Protein AF-A0A930HSZ5-F1 (afdb_monomer_lite)

Secondary structure (DSSP, 8-state):
-PPP--S------TT-EEEEEEEEEESSSTTPPPEEEEEEEEEEEEETTEEEEEE-----TT--TTTS-EEEEEEESSSEE-TTSEEEE--S--GGGT-PPPPPPEEEEEEEEEEEE-TTT-PEEEEES--PPEE-SEEEEEEEE-SS-SS-B---EEEEEESSEESSEEEEEEEEEE-TT--EEEEEE----TTSPEEEE--S--B-TT-EEEEEEEEEEPP-SSEEEEEEEEESSPPBTTTBPPPPSEEEEEEEEPPPTTSEEEEEEEEEPPPP--EEEEEEEESSTT--EEEEEEE--SSS---GGG----------

pLDDT: mean 83.7, std 12.64, range [28.42, 97.56]

Foldseek 3Di:
DPDQDAQADPDDDQFDKFWKKKWKDFPPDPPDWIDIDIWIWGFHDDDPPDTDIDTDDDPPPPDDLVPTFIKMKMKTLAPYADRQRWGWNAFADQCVPPSDHRYAIWMDATWTWDWDQDPVPRDIDIDTDDRDIDGWFEKEKAKADQQPAFFKAAWFKKKKQAQQWARTFTFR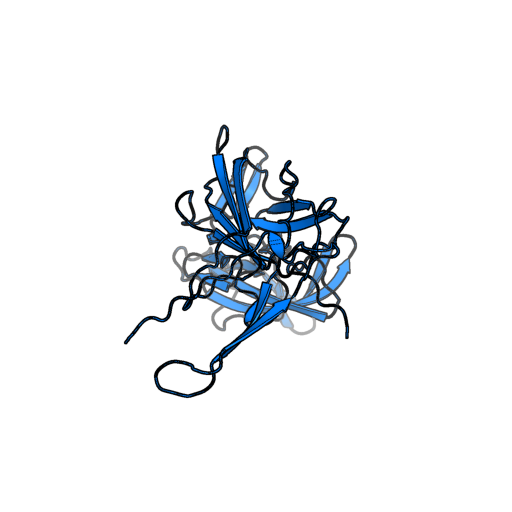RHAWDADPVRDIGTDTGDPGHNPDIRMHTIPRDIAGHSGMDITMDGIHGDDDPDWMKMKMFTDNDDADPVVGDDDGLDIDMDIHGGDDTPYYHYDPDHGYGHHDDKDWPDWDQDDDPFRPDIDTDIDRNGPDDDDCVVDDDDDDDDDD

Sequence (320 aa):
MNGKHAGLKLVWNPGDKETLYLAFKRADAPGSALTVLKSSLTIIKKEGKRYKASVDVNAPVWLNPAKEKVIIAGAIGVSGIDASGGALVPGPRSFYDSGDPYTPPMYFAPTQLRVRTNPGTREREYYADDLTFHFFGSMIGATIDNMQGNMTYSPHEVTIKTDAFSTEGAIQLFDYETDSNNNSAPKWKTTQNAGTTQRVYFEQGDVERGKKRTYYFWAVPAQFSGRREMLMEFRTDAYDPTLGATADEITTKWNVKQLAAGKVHRLPIEIPAPMGDLIITEVFIGGGTYGAATAWEFYNPTDFPINLKDYYIQRFDYHG

Structure (mmCIF, N/CA/C/O backbone):
data_AF-A0A930HSZ5-F1
#
_entry.id   AF-A0A930HSZ5-F1
#
loop_
_atom_site.group_PDB
_atom_site.id
_atom_site.type_symbol
_atom_site.label_atom_id
_atom_site.label_alt_id
_atom_site.label_comp_id
_atom_site.label_asym_id
_atom_site.label_entity_id
_atom_site.label_seq_id
_atom_site.pdbx_PDB_ins_code
_atom_site.Cartn_x
_atom_site.Cartn_y
_atom_site.Cartn_z
_atom_site.occupancy
_atom_site.B_iso_or_equiv
_atom_site.auth_seq_id
_atom_site.auth_comp_id
_atom_site.auth_asym_id
_atom_site.auth_atom_id
_atom_site.pdbx_PDB_model_num
ATOM 1 N N . MET A 1 1 ? 17.395 -21.363 0.973 1.00 28.67 1 MET A N 1
ATOM 2 C CA . MET A 1 1 ? 16.905 -20.106 1.576 1.00 28.67 1 MET A CA 1
ATOM 3 C C . MET A 1 1 ? 15.502 -19.866 1.051 1.00 28.67 1 MET A C 1
ATOM 5 O O . MET A 1 1 ? 15.309 -19.906 -0.156 1.00 28.67 1 MET A O 1
ATOM 9 N N . ASN A 1 2 ? 14.535 -19.756 1.960 1.00 28.42 2 ASN A N 1
ATOM 10 C CA . ASN A 1 2 ? 13.103 -19.682 1.669 1.00 28.42 2 ASN A CA 1
ATOM 11 C C . ASN A 1 2 ? 12.783 -18.380 0.922 1.00 28.42 2 ASN A C 1
ATOM 13 O O . ASN A 1 2 ? 13.053 -17.300 1.441 1.00 28.42 2 ASN A O 1
ATOM 17 N N . GLY A 1 3 ? 12.278 -18.513 -0.309 1.00 32.97 3 GLY A N 1
ATOM 18 C CA . GLY A 1 3 ? 12.065 -17.429 -1.267 1.00 32.97 3 GLY A CA 1
ATOM 19 C C . GLY A 1 3 ? 11.250 -16.274 -0.690 1.00 32.97 3 GLY A C 1
ATOM 20 O O . GLY A 1 3 ? 10.108 -16.450 -0.272 1.00 32.97 3 GLY A O 1
ATOM 21 N N . LYS A 1 4 ? 11.879 -15.097 -0.667 1.00 38.84 4 LYS A N 1
ATOM 22 C CA . LYS A 1 4 ? 11.309 -13.810 -0.268 1.00 38.84 4 LYS A CA 1
ATOM 23 C C . LYS A 1 4 ? 10.059 -13.517 -1.115 1.00 38.84 4 LYS A C 1
ATOM 25 O O . LYS A 1 4 ? 10.151 -13.497 -2.338 1.00 38.84 4 LYS A O 1
ATOM 30 N N . HIS A 1 5 ? 8.905 -13.282 -0.490 1.00 46.53 5 HIS A N 1
ATOM 31 C CA . HIS A 1 5 ? 7.755 -12.693 -1.184 1.00 46.53 5 HIS A CA 1
ATOM 32 C C . HIS A 1 5 ? 7.886 -11.164 -1.086 1.00 46.53 5 HIS A C 1
ATOM 34 O O . HIS A 1 5 ? 7.794 -10.611 0.002 1.00 46.53 5 HIS A O 1
ATOM 40 N N . ALA A 1 6 ? 8.304 -10.500 -2.167 1.00 50.31 6 ALA A N 1
ATOM 41 C CA . ALA A 1 6 ? 7.482 -10.109 -3.322 1.00 50.31 6 ALA A CA 1
ATOM 42 C C . ALA A 1 6 ? 6.629 -8.833 -3.094 1.00 50.31 6 ALA A C 1
ATOM 44 O O . ALA A 1 6 ? 5.550 -8.707 -3.668 1.00 50.31 6 ALA A O 1
ATOM 45 N N . GLY A 1 7 ? 7.075 -7.901 -2.242 1.00 58.28 7 GLY A N 1
ATOM 46 C CA . GLY A 1 7 ? 6.603 -6.507 -2.189 1.00 58.28 7 GLY A CA 1
ATOM 47 C C . GLY A 1 7 ? 5.198 -6.241 -1.624 1.00 58.28 7 GLY A C 1
ATOM 48 O O . GLY A 1 7 ? 4.924 -5.111 -1.244 1.00 58.28 7 GLY A O 1
ATOM 49 N N . LEU A 1 8 ? 4.313 -7.237 -1.507 1.00 69.81 8 LEU A N 1
ATOM 50 C CA . LEU A 1 8 ? 2.977 -7.100 -0.908 1.00 69.81 8 LEU A CA 1
ATOM 51 C C . LEU A 1 8 ? 2.601 -8.335 -0.084 1.00 69.81 8 LEU A C 1
ATOM 53 O O . LEU A 1 8 ? 2.626 -9.464 -0.581 1.00 69.81 8 LEU A O 1
ATOM 57 N N . LYS A 1 9 ? 2.158 -8.120 1.155 1.00 72.50 9 LYS A N 1
ATOM 58 C CA . LYS A 1 9 ? 1.639 -9.174 2.028 1.00 72.50 9 LYS A CA 1
ATOM 59 C C . LYS A 1 9 ? 0.124 -9.296 1.879 1.00 72.50 9 LYS A C 1
ATOM 61 O O . LYS A 1 9 ? -0.636 -8.495 2.413 1.00 72.50 9 LYS A O 1
ATOM 66 N N . LEU A 1 10 ? -0.318 -10.323 1.154 1.00 71.50 10 LEU A N 1
ATOM 67 C CA . LEU A 1 10 ? -1.745 -10.670 1.008 1.00 71.50 10 LEU A CA 1
ATOM 68 C C . LEU A 1 10 ? -2.124 -11.981 1.712 1.00 71.50 10 LEU A C 1
ATOM 70 O O . LEU A 1 10 ? -3.298 -12.346 1.772 1.00 71.50 10 LEU A O 1
ATOM 74 N N . VAL A 1 11 ? -1.128 -12.709 2.215 1.00 82.44 11 VAL A N 1
ATOM 75 C CA . VAL A 1 11 ? -1.296 -13.988 2.901 1.00 82.44 11 VAL A CA 1
ATOM 76 C C . VAL A 1 11 ? -0.563 -13.911 4.227 1.00 82.44 11 VAL A C 1
ATOM 78 O O . VAL A 1 11 ? 0.606 -13.538 4.275 1.00 82.44 11 VAL A O 1
ATOM 81 N N . TRP A 1 12 ? -1.263 -14.301 5.286 1.00 86.81 12 TRP A N 1
ATOM 82 C CA . TRP A 1 12 ? -0.688 -14.493 6.608 1.00 86.81 12 TRP A CA 1
ATOM 83 C C . TRP A 1 12 ? -0.595 -15.972 6.954 1.00 86.81 12 TRP A C 1
ATOM 85 O O . TRP A 1 12 ? -1.496 -16.753 6.622 1.00 86.81 12 TRP A O 1
ATOM 95 N N . ASN A 1 13 ? 0.456 -16.332 7.678 1.00 89.50 13 ASN A N 1
ATOM 96 C CA . ASN A 1 13 ? 0.592 -17.623 8.336 1.00 89.50 13 ASN A CA 1
ATOM 97 C C . ASN A 1 13 ? 0.225 -17.512 9.826 1.00 89.50 13 ASN A C 1
ATOM 99 O O . ASN A 1 13 ? 0.367 -16.442 10.421 1.00 89.50 13 ASN A O 1
ATOM 103 N N . PRO A 1 14 ? -0.253 -18.597 10.463 1.00 92.06 14 PRO A N 1
ATOM 104 C CA . PRO A 1 14 ? -0.346 -18.664 11.919 1.00 92.06 14 PRO A CA 1
ATOM 105 C C . PRO A 1 14 ? 0.977 -18.266 12.587 1.00 92.06 14 PRO A C 1
ATOM 107 O O . PRO A 1 14 ? 2.034 -18.768 12.214 1.00 92.06 14 PRO A O 1
ATOM 110 N N . GLY A 1 15 ? 0.911 -17.379 13.576 1.00 90.88 15 GLY A N 1
ATOM 111 C CA . GLY A 1 15 ? 2.063 -16.805 14.269 1.00 90.88 15 GLY A CA 1
ATOM 112 C C . GLY A 1 15 ? 2.586 -15.501 13.663 1.00 90.88 15 GLY A C 1
ATOM 113 O O . GLY A 1 15 ? 3.314 -14.787 14.356 1.00 90.88 15 GLY A O 1
ATOM 114 N N . ASP A 1 16 ? 2.191 -15.147 12.434 1.00 90.50 16 ASP A N 1
ATOM 115 C CA . ASP A 1 16 ? 2.543 -13.855 11.843 1.00 90.50 16 ASP A CA 1
ATOM 116 C C . ASP A 1 16 ? 2.037 -12.710 12.720 1.00 90.50 16 ASP A C 1
ATOM 118 O O . ASP A 1 16 ? 0.945 -12.776 13.293 1.00 90.50 16 ASP A O 1
ATOM 122 N N . LYS A 1 17 ? 2.821 -11.634 12.783 1.00 90.81 17 LYS A N 1
ATOM 123 C CA . LYS A 1 17 ? 2.488 -10.439 13.553 1.00 90.81 17 LYS A CA 1
ATOM 124 C C . LYS A 1 17 ? 2.360 -9.223 12.654 1.00 90.81 17 LYS A C 1
ATOM 126 O O . LYS A 1 17 ? 3.152 -9.049 11.735 1.00 90.81 17 LYS A O 1
ATOM 131 N N . GLU A 1 18 ? 1.403 -8.366 12.978 1.00 90.75 18 GLU A N 1
ATOM 132 C CA . GLU A 1 18 ? 1.234 -7.042 12.386 1.00 90.75 18 GLU A CA 1
ATOM 133 C C . GLU A 1 18 ? 1.316 -5.973 13.475 1.00 90.75 18 GLU A C 1
ATOM 135 O O . GLU A 1 18 ? 0.890 -6.186 14.616 1.00 90.75 18 GLU A O 1
ATOM 140 N N . THR A 1 19 ? 1.859 -4.805 13.129 1.00 92.38 19 THR A N 1
ATOM 141 C CA . THR A 1 19 ? 1.777 -3.636 14.011 1.00 92.38 19 THR A CA 1
ATOM 142 C C . THR A 1 19 ? 0.355 -3.093 13.971 1.00 92.38 19 THR A C 1
ATOM 144 O O . THR A 1 19 ? -0.144 -2.733 12.906 1.00 92.38 19 THR A O 1
ATOM 147 N N . LEU A 1 20 ? -0.274 -3.008 15.140 1.00 94.44 20 LEU A N 1
ATOM 148 C CA . LEU A 1 20 ? -1.624 -2.495 15.318 1.00 94.44 20 LEU A CA 1
ATOM 149 C C . LEU A 1 20 ? -1.583 -1.145 16.028 1.00 94.44 20 LEU A C 1
ATOM 151 O O . LEU A 1 20 ? -0.996 -1.023 17.102 1.00 94.44 20 LEU A O 1
ATOM 155 N N . TYR A 1 21 ? -2.271 -0.156 15.470 1.00 95.50 21 TYR A N 1
ATOM 156 C CA . TYR A 1 21 ? -2.570 1.093 16.159 1.00 95.50 21 TYR A CA 1
ATOM 157 C C . TYR A 1 21 ? -4.041 1.125 16.561 1.00 95.50 21 TYR A C 1
ATOM 159 O O . TYR A 1 21 ? -4.923 0.860 15.746 1.00 95.50 21 TYR A O 1
ATOM 167 N N . LEU A 1 22 ? -4.297 1.453 17.824 1.00 94.56 22 LEU A N 1
ATOM 168 C CA . LEU A 1 22 ? -5.627 1.584 18.409 1.00 94.56 22 LEU A CA 1
ATOM 169 C C . LEU A 1 22 ? -5.849 3.015 18.863 1.00 94.56 22 LEU A C 1
ATOM 171 O O . LEU A 1 22 ? -4.973 3.612 19.481 1.00 94.56 22 LEU A O 1
ATOM 175 N N . ALA A 1 23 ? -7.038 3.534 18.603 1.00 94.25 23 ALA A N 1
ATOM 176 C CA . ALA A 1 23 ? -7.468 4.854 19.012 1.00 94.25 23 ALA A CA 1
ATOM 177 C C . ALA A 1 23 ? -8.705 4.749 19.905 1.00 94.25 23 ALA A C 1
ATOM 179 O O . ALA A 1 23 ? -9.692 4.109 19.545 1.00 94.25 23 ALA A O 1
ATOM 180 N N . PHE A 1 24 ? -8.647 5.407 21.059 1.00 91.88 24 PHE A N 1
ATOM 181 C CA . PHE A 1 24 ? -9.689 5.434 22.077 1.00 91.88 24 PHE A CA 1
ATOM 182 C C . PHE A 1 24 ? -10.251 6.850 22.171 1.00 91.88 24 PHE A C 1
ATOM 184 O O . PHE A 1 24 ? -9.508 7.805 22.423 1.00 91.88 24 PHE A O 1
ATOM 191 N N . LYS A 1 25 ? -11.565 6.977 21.986 1.00 90.50 25 LYS A N 1
ATOM 192 C CA . LYS A 1 25 ? -12.301 8.244 22.034 1.00 90.50 25 LYS A CA 1
ATOM 193 C C . LYS A 1 25 ? -13.455 8.141 23.022 1.00 90.50 25 LYS A C 1
ATOM 195 O O . LYS A 1 25 ? -14.205 7.167 22.998 1.00 90.50 25 LYS A O 1
ATOM 200 N N . ARG A 1 26 ? -13.650 9.161 23.857 1.00 88.75 26 ARG A N 1
ATOM 201 C CA . ARG A 1 26 ? -14.830 9.248 24.721 1.00 88.75 26 ARG A CA 1
ATOM 202 C C . ARG A 1 26 ? -16.008 9.839 23.952 1.00 88.75 26 ARG A C 1
ATOM 204 O O . ARG A 1 26 ? -15.945 10.965 23.469 1.00 88.75 26 ARG A O 1
ATOM 211 N N . ALA A 1 27 ? -17.087 9.073 23.829 1.00 86.69 27 ALA A N 1
ATOM 212 C CA . ALA A 1 27 ? -18.337 9.531 23.224 1.00 86.69 27 ALA A CA 1
ATOM 213 C C . ALA A 1 27 ? -19.215 10.317 24.209 1.00 86.69 27 ALA A C 1
ATOM 215 O O . ALA A 1 27 ? -20.056 11.104 23.790 1.00 86.69 27 ALA A O 1
ATOM 216 N N . ASP A 1 28 ? -19.022 10.114 25.511 1.00 85.56 28 ASP A N 1
ATOM 217 C CA . ASP A 1 28 ? -19.706 10.835 26.588 1.00 85.56 28 ASP A CA 1
ATOM 218 C C . ASP A 1 28 ? -19.071 12.195 26.922 1.00 85.56 28 ASP A C 1
ATOM 220 O O . ASP A 1 28 ? -19.683 12.989 27.630 1.00 85.56 28 ASP A O 1
ATOM 224 N N . ALA A 1 29 ? -17.874 12.477 26.401 1.00 85.19 29 ALA A N 1
ATOM 225 C CA . ALA A 1 29 ? -17.158 13.736 26.591 1.00 85.19 29 ALA A CA 1
ATOM 226 C C . ALA A 1 29 ? -16.651 14.287 25.242 1.00 85.19 29 ALA A C 1
ATOM 228 O O . ALA A 1 29 ? -15.469 14.142 24.916 1.00 85.19 29 ALA A O 1
ATOM 229 N N . PRO A 1 30 ? -17.529 14.910 24.429 1.00 78.25 30 PRO A N 1
ATOM 230 C CA . PRO A 1 30 ? -17.133 15.526 23.166 1.00 78.25 30 PRO A CA 1
ATOM 231 C C . PRO A 1 30 ? -15.985 16.524 23.372 1.00 78.25 30 PRO A C 1
ATOM 233 O O . PRO A 1 30 ? -16.043 17.369 24.260 1.00 78.25 30 PRO A O 1
ATOM 236 N N . GLY A 1 31 ? -14.931 16.416 22.561 1.00 78.38 31 GLY A N 1
ATOM 237 C CA . GLY A 1 31 ? -13.715 17.228 22.700 1.00 78.38 31 GLY A CA 1
ATOM 238 C C . GLY A 1 31 ? -12.623 16.611 23.583 1.00 78.38 31 GLY A C 1
ATOM 239 O O . GLY A 1 31 ? -11.533 17.172 23.659 1.00 78.38 31 GLY A O 1
ATOM 240 N N . SER A 1 32 ? -12.860 15.447 24.205 1.00 83.31 32 SER A N 1
ATOM 241 C CA . SER A 1 32 ? -11.799 14.698 24.888 1.00 83.31 32 SER A CA 1
ATOM 242 C C . SER A 1 32 ? -10.647 14.377 23.934 1.00 83.31 32 SER A C 1
ATOM 244 O O . SER A 1 32 ? -10.894 13.959 22.797 1.00 83.31 32 SER A O 1
ATOM 246 N N . ALA A 1 33 ? -9.412 14.476 24.423 1.00 86.69 33 ALA A N 1
ATOM 247 C CA . ALA A 1 33 ? -8.237 14.073 23.663 1.00 86.69 33 ALA A CA 1
ATOM 248 C C . ALA A 1 33 ? -8.314 12.593 23.253 1.00 86.69 33 ALA A C 1
ATOM 250 O O . ALA A 1 33 ? -8.684 11.726 24.050 1.00 86.69 33 ALA A O 1
ATOM 251 N N . LEU A 1 34 ? -7.942 12.312 22.004 1.00 90.81 34 LEU A N 1
ATOM 252 C CA . LEU A 1 34 ? -7.797 10.949 21.517 1.00 90.81 34 LEU A CA 1
ATOM 253 C C . LEU A 1 34 ? -6.588 10.300 22.190 1.00 90.81 34 LEU A C 1
ATOM 255 O O . LEU A 1 34 ? -5.509 10.888 22.236 1.00 90.81 34 LEU A O 1
ATOM 259 N N . THR A 1 35 ? -6.751 9.078 22.683 1.00 91.50 35 THR A N 1
ATOM 260 C CA . THR A 1 35 ? -5.615 8.282 23.160 1.00 91.50 35 THR A CA 1
ATOM 261 C C . THR A 1 35 ? -5.272 7.226 22.133 1.00 91.50 35 THR A C 1
ATOM 263 O O . THR A 1 35 ? -6.140 6.457 21.729 1.00 91.50 35 THR A O 1
ATOM 266 N N . VAL A 1 36 ? -4.007 7.182 21.727 1.00 93.31 36 VAL A N 1
ATOM 267 C CA . VAL A 1 36 ? -3.504 6.233 20.734 1.00 93.31 36 VAL A CA 1
ATOM 268 C C . VAL A 1 36 ? -2.541 5.263 21.405 1.00 93.31 36 VAL A C 1
ATOM 270 O O . VAL A 1 36 ? -1.653 5.678 22.147 1.00 93.31 36 VAL A O 1
ATOM 273 N N . LEU A 1 37 ? -2.710 3.970 21.138 1.00 92.38 37 LEU A N 1
ATOM 274 C CA . LEU A 1 37 ? -1.822 2.910 21.599 1.00 92.38 37 LEU A CA 1
ATOM 275 C C . LEU A 1 37 ? -1.277 2.120 20.414 1.00 92.38 37 LEU A C 1
ATOM 277 O O . LEU A 1 37 ? -2.010 1.780 19.487 1.00 92.38 37 LEU A O 1
ATOM 281 N N . LYS A 1 38 ? 0.011 1.787 20.484 1.00 93.44 38 LYS A N 1
ATOM 282 C CA . LYS A 1 38 ? 0.661 0.830 19.588 1.00 93.44 38 LYS A CA 1
ATOM 283 C C . LYS A 1 38 ? 0.672 -0.542 20.259 1.00 93.44 38 LYS A C 1
ATOM 285 O O . LYS A 1 38 ? 1.077 -0.662 21.412 1.00 93.44 38 LYS A O 1
ATOM 290 N N . SER A 1 39 ? 0.240 -1.565 19.539 1.00 91.50 39 SER A N 1
ATOM 291 C CA . SER A 1 39 ? 0.222 -2.964 19.967 1.00 91.50 39 SER A CA 1
ATOM 292 C C . SER A 1 39 ? 0.620 -3.877 18.795 1.00 91.50 39 SER A C 1
ATOM 294 O O . SER A 1 39 ? 1.041 -3.409 17.732 1.00 91.50 39 SER A O 1
ATOM 296 N N . SER A 1 40 ? 0.532 -5.188 18.995 1.00 91.44 40 SER A N 1
ATOM 297 C CA . SER A 1 40 ? 0.756 -6.211 17.986 1.00 91.44 40 SER A CA 1
ATOM 298 C C . SER A 1 40 ? -0.485 -7.086 17.840 1.00 91.44 40 SER A C 1
ATOM 300 O O . SER A 1 40 ? -1.061 -7.555 18.822 1.00 91.44 40 SER A O 1
ATOM 302 N N . LEU A 1 41 ? -0.878 -7.311 16.592 1.00 92.38 41 LEU A N 1
ATOM 303 C CA . LEU A 1 41 ? -1.895 -8.276 16.206 1.00 92.38 41 LEU A CA 1
ATOM 304 C C . LEU A 1 41 ? -1.191 -9.567 15.790 1.00 92.38 41 LEU A C 1
ATOM 306 O O . LEU A 1 41 ? -0.331 -9.530 14.917 1.00 92.38 41 LEU A O 1
ATOM 310 N N . THR A 1 42 ? -1.543 -10.694 16.406 1.00 94.56 42 THR A N 1
ATOM 311 C CA . THR A 1 42 ? -0.967 -12.010 16.089 1.00 94.56 42 THR A CA 1
ATOM 312 C C . THR A 1 42 ? -1.997 -12.874 15.379 1.00 94.56 42 THR A C 1
ATOM 314 O O . THR A 1 42 ? -3.101 -13.088 15.878 1.00 94.56 42 THR A O 1
ATOM 317 N N . ILE A 1 43 ? -1.645 -13.400 14.213 1.00 93.75 43 ILE A N 1
ATOM 318 C CA . ILE A 1 43 ? -2.508 -14.276 13.424 1.00 93.75 43 ILE A CA 1
ATOM 319 C C . ILE A 1 43 ? -2.558 -15.650 14.091 1.00 93.75 43 ILE A C 1
ATOM 321 O O . ILE A 1 43 ? -1.536 -16.295 14.290 1.00 93.75 43 ILE A O 1
ATOM 325 N N . ILE A 1 44 ? -3.754 -16.129 14.424 1.00 95.12 44 ILE A N 1
ATOM 326 C CA . ILE A 1 44 ? -3.950 -17.428 15.082 1.00 95.12 44 ILE A CA 1
ATOM 327 C C . ILE A 1 44 ? -4.141 -18.519 14.033 1.00 95.12 44 ILE A C 1
ATOM 329 O O . ILE A 1 44 ? -3.517 -19.573 14.099 1.00 95.12 44 ILE A O 1
ATOM 333 N N . LYS A 1 45 ? -5.052 -18.291 13.080 1.00 94.25 45 LYS A N 1
ATOM 334 C CA . LYS A 1 45 ? -5.377 -19.243 12.008 1.00 94.25 45 LYS A CA 1
ATOM 335 C C . LYS A 1 45 ? -6.196 -18.595 10.898 1.00 94.25 45 LYS A C 1
ATOM 337 O O . LYS A 1 45 ? -6.807 -17.544 11.087 1.00 94.25 45 LYS A O 1
ATOM 342 N N . LYS A 1 46 ? -6.268 -19.274 9.754 1.00 92.75 46 LYS A N 1
ATOM 343 C CA . LYS A 1 46 ? -7.201 -18.961 8.667 1.00 92.75 46 LYS A CA 1
ATOM 344 C C . LYS A 1 46 ? -8.528 -19.698 8.882 1.00 92.75 46 LYS A C 1
ATOM 346 O O . LYS A 1 46 ? -8.534 -20.903 9.111 1.00 92.75 46 LYS A O 1
ATOM 351 N N . GLU A 1 47 ? -9.644 -18.986 8.784 1.00 90.88 47 GLU A N 1
ATOM 352 C CA . GLU A 1 47 ? -11.010 -19.518 8.844 1.00 90.88 47 GLU A CA 1
ATOM 353 C C . GLU A 1 47 ? -11.747 -19.143 7.549 1.00 90.88 47 GLU A C 1
ATOM 355 O O . GLU A 1 47 ? -12.235 -18.025 7.364 1.00 90.88 47 GLU A O 1
ATOM 360 N N . GLY A 1 48 ? -11.780 -20.081 6.597 1.00 89.19 48 GLY A N 1
ATOM 361 C CA . GLY A 1 48 ? -12.338 -19.844 5.265 1.00 89.19 48 GLY A CA 1
ATOM 362 C C . GLY A 1 48 ? -11.606 -18.718 4.526 1.00 89.19 48 GLY A C 1
ATOM 363 O O . GLY A 1 48 ? -10.431 -18.847 4.180 1.00 89.19 48 GLY A O 1
ATOM 364 N N . LYS A 1 49 ? -12.315 -17.610 4.272 1.00 86.12 49 LYS A N 1
ATOM 365 C CA . LYS A 1 49 ? -11.783 -16.407 3.601 1.00 86.12 49 LYS A CA 1
ATOM 366 C C . LYS A 1 49 ? -11.255 -15.341 4.571 1.00 86.12 49 LYS A C 1
ATOM 368 O O . LYS A 1 49 ? -10.861 -14.273 4.117 1.00 86.12 49 LYS A O 1
ATOM 373 N N . ARG A 1 50 ? -11.282 -15.592 5.883 1.00 87.75 50 ARG A N 1
ATOM 374 C CA . ARG A 1 50 ? -10.864 -14.638 6.920 1.00 87.75 50 ARG A CA 1
ATOM 375 C C . ARG A 1 50 ? -9.688 -15.185 7.718 1.00 87.75 50 ARG A C 1
ATOM 377 O O . ARG A 1 50 ? -9.472 -16.394 7.777 1.00 87.75 50 ARG A O 1
ATOM 384 N N . TYR A 1 51 ? -8.949 -14.284 8.350 1.00 89.50 51 TYR A N 1
ATOM 385 C CA . TYR A 1 51 ? -7.934 -14.621 9.338 1.00 89.50 51 TYR A CA 1
ATOM 386 C C . TYR A 1 51 ? -8.470 -14.284 10.723 1.00 89.50 51 TYR A C 1
ATOM 388 O O . TYR A 1 51 ? -9.030 -13.210 10.931 1.00 89.50 51 TYR A O 1
ATOM 396 N N . LYS A 1 52 ? -8.312 -15.215 11.660 1.00 92.50 52 LYS A N 1
ATOM 397 C CA . LYS A 1 52 ? -8.572 -14.979 13.075 1.00 92.50 52 LYS A CA 1
ATOM 398 C C . LYS A 1 52 ? -7.270 -14.549 13.730 1.00 92.50 52 LYS A C 1
ATOM 400 O O . LYS A 1 52 ? -6.252 -15.217 13.549 1.00 92.50 52 LYS A O 1
ATOM 405 N N . ALA A 1 53 ? -7.320 -13.476 14.506 1.00 91.31 53 ALA A N 1
ATOM 406 C CA . ALA A 1 53 ? -6.164 -12.911 15.182 1.00 91.31 53 ALA A CA 1
ATOM 407 C C . ALA A 1 53 ? -6.450 -12.654 16.667 1.00 91.31 53 ALA A C 1
ATOM 409 O O . ALA A 1 53 ? -7.611 -12.518 17.059 1.00 91.31 53 ALA A O 1
ATOM 410 N N . SER A 1 54 ? -5.395 -12.599 17.477 1.00 89.81 54 SER A N 1
ATOM 411 C CA . SER A 1 54 ? -5.420 -12.094 18.849 1.00 89.81 54 SER A CA 1
ATOM 412 C C . SER A 1 54 ? -4.705 -10.754 18.926 1.00 89.81 54 SER A C 1
ATOM 414 O O . SER A 1 54 ? -3.792 -10.462 18.150 1.00 89.81 54 SER A O 1
ATOM 416 N N . VAL A 1 55 ? -5.133 -9.942 19.882 1.00 85.31 55 VAL A N 1
ATOM 417 C CA . VAL A 1 55 ? -4.5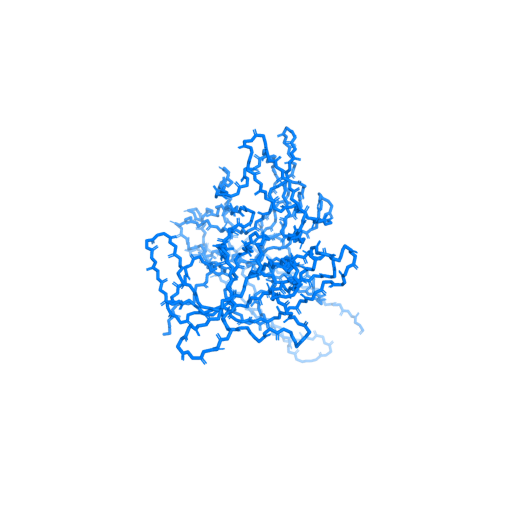55 -8.640 20.182 1.00 85.31 55 VAL A CA 1
ATOM 418 C C . VAL A 1 55 ? -4.431 -8.554 21.694 1.00 85.31 55 VAL A C 1
ATOM 420 O O . VAL A 1 55 ? -5.442 -8.624 22.389 1.00 85.31 55 VAL A O 1
ATOM 423 N N . ASP A 1 56 ? -3.208 -8.374 22.181 1.00 79.50 56 ASP A N 1
ATOM 424 C CA . ASP A 1 56 ? -2.940 -8.150 23.599 1.00 79.50 56 ASP A CA 1
ATOM 425 C C . ASP A 1 56 ? -2.626 -6.669 23.810 1.00 79.50 56 ASP A C 1
ATOM 427 O O . ASP A 1 56 ? -1.631 -6.133 23.312 1.00 79.50 56 ASP A O 1
ATOM 431 N N . VAL A 1 57 ? -3.517 -5.965 24.506 1.00 77.75 57 VAL A N 1
ATOM 432 C CA . VAL A 1 57 ? -3.402 -4.520 24.730 1.00 77.75 57 VAL A CA 1
ATOM 433 C C . VAL A 1 57 ? -3.555 -4.230 26.204 1.00 77.75 57 VAL A C 1
ATOM 435 O O . VAL A 1 57 ? -4.589 -4.506 26.809 1.00 77.75 57 VAL A O 1
ATOM 438 N N . ASN A 1 58 ? -2.538 -3.580 26.758 1.00 74.00 58 ASN A N 1
ATOM 439 C CA . ASN A 1 58 ? -2.652 -2.955 28.062 1.00 74.00 58 ASN A CA 1
ATOM 440 C C . ASN A 1 58 ? -3.507 -1.696 27.908 1.00 74.00 58 ASN A C 1
ATOM 442 O O . ASN A 1 58 ? -3.069 -0.705 27.320 1.00 74.00 58 ASN A O 1
ATOM 446 N N . ALA A 1 59 ? -4.744 -1.757 28.399 1.00 70.31 59 ALA A N 1
ATOM 447 C CA . ALA A 1 59 ? -5.638 -0.609 28.414 1.00 70.31 59 ALA A CA 1
ATOM 448 C C . ALA A 1 59 ? -4.990 0.572 29.172 1.00 70.31 59 ALA A C 1
ATOM 450 O O . ALA A 1 59 ? -4.304 0.345 30.175 1.00 70.31 59 ALA A O 1
ATOM 451 N N . PRO A 1 60 ? -5.204 1.831 28.741 1.00 70.75 60 PRO A N 1
ATOM 452 C CA . PRO A 1 60 ? -4.714 2.990 29.480 1.00 70.75 60 PRO A CA 1
ATOM 453 C C . PRO A 1 60 ? -5.244 2.992 30.919 1.00 70.75 60 PRO A C 1
ATOM 455 O O . PRO A 1 60 ? -6.407 2.680 31.148 1.00 70.75 60 PRO A O 1
ATOM 458 N N . VAL A 1 61 ? -4.427 3.405 31.892 1.00 69.12 61 VAL A N 1
ATOM 459 C CA . VAL A 1 61 ? -4.792 3.370 33.327 1.00 69.12 61 VAL A CA 1
ATOM 460 C C . VAL A 1 61 ? -6.046 4.200 33.644 1.00 69.12 61 VAL A C 1
ATOM 462 O O . VAL A 1 61 ? -6.799 3.864 34.554 1.00 69.12 61 VAL A O 1
ATOM 465 N N . TRP A 1 62 ? -6.294 5.271 32.884 1.00 68.75 62 TRP A N 1
ATOM 466 C CA . TRP A 1 62 ? -7.484 6.112 33.038 1.00 68.75 62 TRP A CA 1
ATOM 467 C C . TRP A 1 62 ? -8.751 5.492 32.426 1.00 68.75 62 TRP A C 1
ATOM 469 O O . TRP A 1 62 ? -9.855 5.904 32.775 1.00 68.75 62 TRP A O 1
ATOM 479 N N . LEU A 1 63 ? -8.614 4.511 31.529 1.00 73.19 63 LEU A N 1
ATOM 480 C CA . LEU A 1 63 ? -9.715 3.974 30.742 1.00 73.19 63 LEU A CA 1
ATOM 481 C C . LEU A 1 63 ? -10.603 3.071 31.602 1.00 73.19 63 LEU A C 1
ATOM 483 O O . LEU A 1 63 ? -10.219 1.965 31.987 1.00 73.19 63 LEU A O 1
ATOM 487 N N . ASN A 1 64 ? -11.826 3.528 31.870 1.00 76.12 64 ASN A N 1
ATOM 488 C CA . ASN A 1 64 ? -12.817 2.755 32.609 1.00 76.12 64 ASN A CA 1
ATOM 489 C C . ASN A 1 64 ? -14.126 2.643 31.817 1.00 76.12 64 ASN A C 1
ATOM 491 O O . ASN A 1 64 ? -15.076 3.378 32.093 1.00 76.12 64 ASN A O 1
ATOM 495 N N . PRO A 1 65 ? -14.238 1.682 30.882 1.00 72.62 65 PRO A N 1
ATOM 496 C CA . PRO A 1 65 ? -15.442 1.513 30.068 1.00 72.62 65 PRO A CA 1
ATOM 497 C C . PRO A 1 65 ? -16.655 1.010 30.875 1.00 72.62 65 PRO A C 1
ATOM 499 O O . PRO A 1 65 ? -17.748 0.897 30.333 1.00 72.62 65 PRO A O 1
ATOM 502 N N . ALA A 1 66 ? -16.502 0.730 32.181 1.00 75.94 66 ALA A N 1
ATOM 503 C CA . ALA A 1 66 ? -17.636 0.518 33.086 1.00 75.94 66 ALA A CA 1
ATOM 504 C C . ALA A 1 66 ? -18.335 1.832 33.481 1.00 75.94 66 ALA A C 1
ATOM 506 O O . ALA A 1 66 ? -19.484 1.810 33.915 1.00 75.94 66 ALA A O 1
ATOM 507 N N . LYS A 1 67 ? -17.623 2.962 33.402 1.00 81.31 67 LYS A N 1
ATOM 508 C CA . LYS A 1 67 ? -18.112 4.297 33.782 1.00 81.31 67 LYS A CA 1
ATOM 509 C C . LYS A 1 67 ? -18.220 5.243 32.590 1.00 81.31 67 LYS A C 1
ATOM 511 O O . LYS A 1 67 ? -19.042 6.150 32.615 1.00 81.31 67 LYS A O 1
ATOM 516 N N . GLU A 1 68 ? -17.390 5.034 31.578 1.00 84.31 68 GLU A N 1
ATOM 517 C CA . GLU A 1 68 ? -17.230 5.928 30.438 1.00 84.31 68 GLU A CA 1
ATOM 518 C C . GLU A 1 68 ? -17.732 5.260 29.160 1.00 84.31 68 GLU A C 1
ATOM 520 O O . GLU A 1 68 ? -17.547 4.058 28.952 1.00 84.31 68 GLU A O 1
ATOM 525 N N . LYS A 1 69 ? -18.326 6.046 28.258 1.00 88.44 69 LYS A N 1
ATOM 526 C CA . LYS A 1 69 ? -18.670 5.555 26.916 1.00 88.44 69 LYS A CA 1
ATOM 527 C C . LYS A 1 69 ? -17.459 5.685 26.003 1.00 88.44 69 LYS A C 1
ATOM 529 O O . LYS A 1 69 ? -17.303 6.693 25.314 1.00 88.44 69 LYS A O 1
ATOM 534 N N . VAL A 1 70 ? -16.605 4.666 26.001 1.00 89.75 70 VAL A N 1
ATOM 535 C CA . VAL A 1 70 ? -15.418 4.634 25.142 1.00 89.75 70 VAL A CA 1
ATOM 536 C C . VAL A 1 70 ? -15.726 3.953 23.813 1.00 89.75 70 VAL A C 1
ATOM 538 O O . VAL A 1 70 ? -16.237 2.836 23.773 1.00 89.75 70 VAL A O 1
ATOM 541 N N . ILE A 1 71 ? -15.376 4.630 22.727 1.00 91.75 71 ILE A N 1
ATOM 542 C CA . ILE A 1 71 ? -15.370 4.103 21.367 1.00 91.75 71 ILE A CA 1
ATOM 543 C C . ILE A 1 71 ? -13.927 3.796 20.985 1.00 91.75 71 ILE A C 1
ATOM 545 O O . ILE A 1 71 ? -13.027 4.601 21.246 1.00 91.75 71 ILE A O 1
ATOM 549 N N . ILE A 1 72 ? -13.718 2.645 20.358 1.00 92.62 72 ILE A N 1
ATOM 550 C CA . ILE A 1 72 ? -12.419 2.216 19.856 1.00 92.62 72 ILE A CA 1
ATOM 551 C C . ILE A 1 72 ? -12.452 2.050 18.346 1.00 92.62 72 ILE A C 1
ATOM 553 O O . ILE A 1 72 ? -13.433 1.564 17.791 1.00 92.62 72 ILE A O 1
ATOM 557 N N . ALA A 1 73 ? -11.365 2.441 17.699 1.00 94.88 73 ALA A N 1
ATOM 558 C CA . ALA A 1 73 ? -11.083 2.174 16.295 1.00 94.88 73 ALA A CA 1
ATOM 559 C C . ALA A 1 73 ? -9.619 1.746 16.167 1.00 94.88 73 ALA A C 1
ATOM 561 O O . ALA A 1 73 ? -8.817 1.971 17.080 1.00 94.88 73 ALA A O 1
ATOM 562 N N . GLY A 1 74 ? -9.242 1.148 15.046 1.00 95.50 74 GLY A N 1
ATOM 563 C CA . GLY A 1 74 ? -7.855 0.761 14.849 1.00 95.50 74 GLY A CA 1
ATOM 564 C C . GLY A 1 74 ? -7.515 0.436 13.415 1.00 95.50 74 GLY A C 1
ATOM 565 O O . GLY A 1 74 ? -8.398 0.229 12.583 1.00 95.50 74 GLY A O 1
ATOM 566 N N . ALA A 1 75 ? -6.214 0.416 13.150 1.00 96.75 75 ALA A N 1
ATOM 567 C CA . ALA A 1 75 ? -5.658 0.210 11.826 1.00 96.75 75 ALA A CA 1
ATOM 568 C C . ALA A 1 75 ? -4.340 -0.576 11.866 1.00 96.75 75 ALA A C 1
ATOM 570 O O . ALA A 1 75 ? -3.556 -0.470 12.814 1.00 96.75 75 ALA A O 1
ATOM 571 N N . ILE A 1 76 ? -4.107 -1.341 10.803 1.00 94.06 76 ILE A N 1
ATOM 572 C CA . ILE A 1 76 ? -2.840 -2.006 10.468 1.00 94.06 76 ILE A CA 1
ATOM 573 C C . ILE A 1 76 ? -2.385 -1.533 9.082 1.00 94.06 76 ILE A C 1
ATOM 575 O O . ILE A 1 76 ? -3.186 -0.974 8.331 1.00 94.06 76 ILE A O 1
ATOM 579 N N . GLY A 1 77 ? -1.112 -1.738 8.735 1.00 90.44 77 GLY A N 1
ATOM 580 C CA . GLY A 1 77 ? -0.562 -1.224 7.470 1.00 90.44 77 GLY A CA 1
ATOM 581 C C . GLY A 1 77 ? -0.433 0.307 7.443 1.00 90.44 77 GLY A C 1
ATOM 582 O O . GLY A 1 77 ? -0.479 0.923 6.385 1.00 90.44 77 GLY A O 1
ATOM 583 N N . VAL A 1 78 ? -0.311 0.931 8.621 1.00 93.38 78 VAL A N 1
ATOM 584 C CA . VAL A 1 78 ? -0.202 2.386 8.824 1.00 93.38 78 VAL A CA 1
ATOM 585 C C . VAL A 1 78 ? 1.027 2.713 9.678 1.00 93.38 78 VAL A C 1
ATOM 587 O O . VAL A 1 78 ? 1.526 1.859 10.414 1.00 93.38 78 VAL A O 1
ATOM 590 N N . SER A 1 79 ? 1.531 3.945 9.608 1.00 92.38 79 SER A N 1
ATOM 591 C CA . SER A 1 79 ? 2.682 4.404 10.402 1.00 92.38 79 SER A CA 1
ATOM 592 C C . SER A 1 79 ? 2.299 4.899 11.798 1.00 92.38 79 SER A C 1
ATOM 594 O O . SER A 1 79 ? 3.160 4.948 12.675 1.00 92.38 79 SER A O 1
ATOM 596 N N . GLY A 1 80 ? 1.027 5.229 12.020 1.00 95.56 80 GLY A N 1
ATOM 597 C CA . GLY A 1 80 ? 0.497 5.698 13.296 1.00 95.56 80 GLY A CA 1
ATOM 598 C C . GLY A 1 80 ? -0.925 6.234 13.164 1.00 95.56 80 GLY A C 1
ATOM 599 O O . GLY A 1 80 ? -1.524 6.163 12.093 1.00 95.56 80 GLY A O 1
ATOM 600 N N . ILE A 1 81 ? -1.460 6.781 14.256 1.00 97.12 81 ILE A N 1
ATOM 601 C CA . ILE A 1 81 ? -2.720 7.533 14.262 1.00 97.12 81 ILE A CA 1
ATOM 602 C C . ILE A 1 81 ? -2.427 8.916 14.840 1.00 97.12 81 ILE A C 1
ATOM 604 O O . ILE A 1 81 ? -1.823 9.018 15.909 1.00 97.12 81 ILE A O 1
ATOM 608 N N . ASP A 1 82 ? -2.820 9.967 14.125 1.00 95.25 82 ASP A N 1
ATOM 609 C CA . ASP A 1 82 ? -2.632 11.347 14.569 1.00 95.25 82 ASP A CA 1
ATOM 610 C C . ASP A 1 82 ? -3.687 11.791 15.604 1.00 95.25 82 ASP A C 1
ATOM 612 O O . ASP A 1 82 ? -4.654 11.087 15.903 1.00 95.25 82 ASP A O 1
ATOM 616 N N . ALA A 1 83 ? -3.517 12.998 16.153 1.00 92.00 83 ALA A N 1
ATOM 617 C CA . ALA A 1 83 ? -4.418 13.552 17.167 1.00 92.00 83 ALA A CA 1
ATOM 618 C C . ALA A 1 83 ? -5.860 13.781 16.669 1.00 92.00 83 ALA A C 1
ATOM 620 O O . ALA A 1 83 ? -6.777 13.888 17.485 1.00 92.00 83 ALA A O 1
ATOM 621 N N . SER A 1 84 ? -6.074 13.850 15.351 1.00 91.62 84 SER A N 1
ATOM 622 C CA . SER A 1 84 ? -7.402 13.980 14.743 1.00 91.62 84 SER A CA 1
ATOM 623 C C . SER A 1 84 ? -8.098 12.631 14.524 1.00 91.62 84 SER A C 1
ATOM 625 O O . SER A 1 84 ? -9.285 12.597 14.204 1.00 91.62 84 SER A O 1
ATOM 627 N N . GLY A 1 85 ? -7.395 11.515 14.747 1.00 94.38 85 GLY A N 1
ATOM 628 C CA . GLY A 1 85 ? -7.886 10.170 14.452 1.00 94.38 85 GLY A CA 1
ATOM 629 C C . GLY A 1 85 ? -7.624 9.727 13.013 1.00 94.38 85 GLY A C 1
ATOM 630 O O . GLY A 1 85 ? -8.241 8.764 12.556 1.00 94.38 85 GLY A O 1
ATOM 631 N N . GLY A 1 86 ? -6.722 10.406 12.302 1.00 97.19 86 GLY A N 1
ATOM 632 C CA . GLY A 1 86 ? -6.237 9.990 10.994 1.00 97.19 86 GLY A CA 1
ATOM 633 C C . GLY A 1 86 ? -5.207 8.872 11.128 1.00 97.19 86 GLY A C 1
ATOM 634 O O . GLY A 1 86 ? -4.117 9.100 11.651 1.00 97.19 86 GLY A O 1
ATOM 635 N N . ALA A 1 87 ? -5.527 7.666 10.656 1.00 97.56 87 ALA A N 1
ATOM 636 C CA . ALA A 1 87 ? -4.553 6.584 10.540 1.00 97.56 87 ALA A CA 1
ATOM 637 C C . ALA A 1 87 ? -3.656 6.843 9.325 1.00 97.56 87 ALA A C 1
ATOM 639 O O . ALA A 1 87 ? -4.115 6.788 8.182 1.00 97.56 87 ALA A O 1
ATOM 640 N N . LEU A 1 88 ? -2.396 7.171 9.593 1.00 96.12 88 LEU A N 1
ATOM 641 C CA . LEU A 1 88 ? -1.434 7.675 8.622 1.00 96.12 88 LEU A CA 1
ATOM 642 C C . LEU A 1 88 ? -0.922 6.531 7.752 1.00 96.12 88 LEU A C 1
ATOM 644 O O . LEU A 1 88 ? -0.205 5.652 8.227 1.00 96.12 88 LEU A O 1
ATOM 648 N N . VAL A 1 89 ? -1.261 6.548 6.472 1.00 92.38 89 VAL A N 1
ATOM 649 C CA . VAL A 1 89 ? -0.684 5.641 5.489 1.00 92.38 89 VAL A CA 1
ATOM 650 C C . VAL A 1 89 ? 0.532 6.339 4.898 1.00 92.38 89 VAL A C 1
ATOM 652 O O . VAL A 1 89 ? 0.354 7.275 4.112 1.00 92.38 89 VAL A O 1
ATOM 655 N N . PRO A 1 90 ? 1.760 5.932 5.269 1.00 77.25 90 PRO A N 1
ATOM 656 C CA . PRO A 1 90 ? 2.925 6.416 4.555 1.00 77.25 90 PRO A CA 1
ATOM 657 C C . PRO A 1 90 ? 2.796 5.922 3.113 1.00 77.25 90 PRO A C 1
ATOM 659 O O . PRO A 1 90 ? 2.400 4.770 2.900 1.00 77.25 90 PRO A O 1
ATOM 662 N N . GLY A 1 91 ? 3.129 6.766 2.135 1.00 70.94 91 GLY A N 1
ATOM 663 C CA . GLY A 1 91 ? 3.308 6.303 0.764 1.00 70.94 91 GLY A CA 1
ATOM 664 C C . GLY A 1 91 ? 4.202 5.055 0.727 1.00 70.94 91 GLY A C 1
ATOM 665 O O . GLY A 1 91 ? 4.930 4.797 1.696 1.00 70.94 91 GLY A O 1
ATOM 666 N N . PRO A 1 92 ? 4.143 4.244 -0.341 1.00 62.22 92 PRO A N 1
ATOM 667 C CA . PRO A 1 92 ? 4.947 3.035 -0.439 1.00 62.22 92 PRO A CA 1
ATOM 668 C C . PRO A 1 92 ? 6.412 3.382 -0.161 1.00 62.22 92 PRO A C 1
ATOM 670 O O . PRO A 1 92 ? 7.028 4.161 -0.886 1.00 62.22 92 PRO A O 1
ATOM 673 N N . ARG A 1 93 ? 6.929 2.881 0.965 1.00 56.72 93 ARG A N 1
ATOM 674 C CA . ARG A 1 93 ? 8.273 3.202 1.444 1.00 56.72 93 ARG A CA 1
ATOM 675 C C . ARG A 1 93 ? 9.311 2.517 0.565 1.00 56.72 93 ARG A C 1
ATOM 677 O O . ARG A 1 93 ? 9.044 1.458 0.000 1.00 56.72 93 ARG A O 1
ATOM 684 N N . SER A 1 94 ? 10.499 3.105 0.508 1.00 46.81 94 SER A N 1
ATOM 685 C CA . SER A 1 94 ? 11.712 2.464 0.013 1.00 46.81 94 SER A CA 1
ATOM 686 C C . SER A 1 94 ? 11.914 1.152 0.784 1.00 46.81 94 SER A C 1
ATOM 688 O O . SER A 1 94 ? 12.120 1.173 1.995 1.00 46.81 94 SER A O 1
ATOM 690 N N . PHE A 1 95 ? 11.791 0.003 0.117 1.00 43.03 95 PHE A N 1
ATOM 691 C CA . PHE A 1 95 ? 11.909 -1.320 0.756 1.00 43.03 95 PHE A CA 1
ATOM 692 C C . PHE A 1 95 ? 13.349 -1.678 1.163 1.00 43.03 95 PHE A C 1
ATOM 694 O O . PHE A 1 95 ? 13.561 -2.609 1.944 1.00 43.03 95 PHE A O 1
ATOM 701 N N . TYR A 1 96 ? 14.328 -0.894 0.708 1.00 38.72 96 TYR A N 1
ATOM 702 C CA . TYR A 1 96 ? 15.748 -1.184 0.882 1.00 38.72 96 TYR A CA 1
ATOM 703 C C . TYR A 1 96 ? 16.305 -0.977 2.296 1.00 38.72 96 TYR A C 1
ATOM 705 O O . TYR A 1 96 ? 17.438 -1.382 2.538 1.00 38.72 96 TYR A O 1
ATOM 713 N N . ASP A 1 97 ? 15.526 -0.464 3.255 1.00 38.78 97 ASP A N 1
ATOM 714 C CA . ASP A 1 97 ? 16.006 -0.374 4.642 1.00 38.78 97 ASP A CA 1
ATOM 715 C C . ASP A 1 97 ? 15.726 -1.637 5.482 1.00 38.78 97 ASP A C 1
ATOM 717 O O . ASP A 1 97 ? 16.416 -1.849 6.480 1.00 38.78 97 ASP A O 1
ATOM 721 N N . SER A 1 98 ? 14.758 -2.504 5.125 1.00 47.09 98 SER A N 1
ATOM 722 C CA . SER A 1 98 ? 14.449 -3.679 5.973 1.00 47.09 98 SER A CA 1
ATOM 723 C C . SER A 1 98 ? 13.975 -4.968 5.287 1.00 47.09 98 SER A C 1
ATOM 725 O O . SER A 1 98 ? 13.966 -6.008 5.946 1.00 47.09 98 SER A O 1
ATOM 727 N N . GLY A 1 99 ? 13.620 -4.968 3.992 1.00 53.72 99 GLY A N 1
ATOM 728 C CA . GLY A 1 99 ? 13.160 -6.182 3.289 1.00 53.72 99 GLY A CA 1
ATOM 729 C C . GLY A 1 99 ? 11.844 -6.779 3.818 1.00 53.72 99 GLY A C 1
ATOM 730 O O . GLY A 1 99 ? 11.538 -7.944 3.544 1.00 53.72 99 GLY A O 1
ATOM 731 N N . ASP A 1 100 ? 11.075 -6.006 4.592 1.00 59.06 100 ASP A N 1
ATOM 732 C CA . ASP A 1 100 ? 9.786 -6.428 5.140 1.00 59.06 100 ASP A CA 1
ATOM 733 C C . ASP A 1 100 ? 8.668 -6.304 4.088 1.00 59.06 100 ASP A C 1
ATOM 735 O O . ASP A 1 100 ? 8.579 -5.298 3.378 1.00 59.06 100 ASP A O 1
ATOM 739 N N . PRO A 1 101 ? 7.756 -7.284 3.986 1.00 66.38 101 PRO A N 1
ATOM 740 C CA . PRO A 1 101 ? 6.654 -7.217 3.036 1.00 66.38 101 PRO A CA 1
ATOM 741 C C . PRO A 1 101 ? 5.632 -6.138 3.443 1.00 66.38 101 PRO A C 1
ATOM 743 O O . PRO A 1 101 ? 5.278 -6.005 4.614 1.00 66.38 101 PRO A O 1
ATOM 746 N N . TYR A 1 102 ? 5.103 -5.385 2.473 1.00 77.12 102 TYR A N 1
ATOM 747 C CA . TYR A 1 102 ? 4.128 -4.319 2.732 1.00 77.12 102 TYR A CA 1
ATOM 748 C C . TYR A 1 102 ? 2.744 -4.886 3.047 1.00 77.12 102 TYR A C 1
ATOM 750 O O . TYR A 1 102 ? 2.112 -5.508 2.189 1.00 77.12 102 TYR A O 1
ATOM 758 N N . THR A 1 103 ? 2.253 -4.634 4.259 1.00 84.81 103 THR A N 1
ATOM 759 C CA . THR A 1 103 ? 0.864 -4.898 4.651 1.00 84.81 103 THR A CA 1
ATOM 760 C C . THR A 1 103 ? -0.026 -3.748 4.175 1.00 84.81 103 THR A C 1
ATOM 762 O O . THR A 1 103 ? 0.151 -2.624 4.651 1.00 84.81 103 THR A O 1
ATOM 765 N N . PRO A 1 104 ? -0.998 -3.989 3.273 1.00 87.12 104 PRO A N 1
ATOM 766 C CA . PRO A 1 104 ? -1.905 -2.939 2.838 1.00 87.12 104 PRO A CA 1
ATOM 767 C C . PRO A 1 104 ? -2.742 -2.375 3.996 1.00 87.12 104 PRO A C 1
ATOM 769 O O . PRO A 1 104 ? -3.097 -3.131 4.905 1.00 87.12 104 PRO A O 1
ATOM 772 N N . PRO A 1 105 ? -3.116 -1.085 3.958 1.00 92.19 105 PRO A N 1
ATOM 773 C CA . PRO A 1 105 ? -3.920 -0.466 5.001 1.00 92.19 105 PRO A CA 1
ATOM 774 C C . PRO A 1 105 ? -5.263 -1.170 5.214 1.00 92.19 105 PRO A C 1
ATOM 776 O O . PRO A 1 105 ? -6.066 -1.346 4.289 1.00 92.19 105 PRO A O 1
ATOM 779 N N . MET A 1 106 ? -5.528 -1.543 6.463 1.00 94.06 106 MET A N 1
ATOM 780 C CA . MET A 1 106 ? -6.819 -2.081 6.894 1.00 94.06 106 MET A CA 1
ATOM 781 C C . MET A 1 106 ? -7.255 -1.406 8.191 1.00 94.06 106 MET A C 1
ATOM 783 O O . MET A 1 106 ? -6.414 -1.002 8.993 1.00 94.06 106 MET A O 1
ATOM 787 N N . TYR A 1 107 ? -8.561 -1.321 8.424 1.00 95.56 107 TYR A N 1
ATOM 788 C CA . TYR A 1 107 ? -9.147 -0.687 9.608 1.00 95.56 107 TYR A CA 1
ATOM 789 C C . TYR A 1 107 ? -10.353 -1.474 10.117 1.00 95.56 107 TYR A C 1
ATOM 791 O O . TYR A 1 107 ? -11.011 -2.142 9.329 1.00 95.56 107 TYR A O 1
ATOM 799 N N . PHE A 1 108 ? -10.694 -1.361 11.396 1.00 94.50 108 PHE A N 1
ATOM 800 C CA . PHE A 1 108 ? -12.026 -1.745 11.878 1.00 94.50 108 PHE A CA 1
ATOM 801 C C . PHE A 1 108 ? -12.822 -0.499 12.269 1.00 94.50 108 PHE A C 1
ATOM 803 O O . PHE A 1 108 ? -12.251 0.517 12.682 1.00 94.50 108 PHE A O 1
ATOM 810 N N . ALA A 1 109 ? -14.141 -0.565 12.098 1.00 91.12 109 ALA A N 1
ATOM 811 C CA . ALA A 1 109 ? -15.014 0.573 12.344 1.00 91.12 109 ALA A CA 1
ATOM 812 C C . ALA A 1 109 ? -15.106 0.923 13.844 1.00 91.12 109 ALA A C 1
ATOM 814 O O . ALA A 1 109 ? -15.004 0.028 14.683 1.00 91.12 109 ALA A O 1
ATOM 815 N N . PRO A 1 110 ? -15.333 2.203 14.205 1.00 92.69 110 PRO A N 1
ATOM 816 C CA . PRO A 1 110 ? -15.614 2.623 15.564 1.00 92.69 110 PRO A CA 1
ATOM 817 C C . PRO A 1 110 ? -16.678 1.753 16.217 1.00 92.69 110 PRO A C 1
ATOM 819 O O . PRO A 1 110 ? -17.839 1.752 15.813 1.00 92.69 110 PRO A O 1
ATOM 822 N N . THR A 1 111 ? -16.282 1.048 17.264 1.00 92.25 111 THR A N 1
ATOM 823 C CA . THR A 1 111 ? -17.166 0.191 18.048 1.00 92.25 111 THR A CA 1
ATOM 824 C C . THR A 1 111 ? -17.046 0.551 19.519 1.00 92.25 111 THR A C 1
ATOM 826 O O . THR A 1 111 ? -15.995 0.990 19.992 1.00 92.25 111 THR A O 1
ATOM 829 N N . GLN A 1 112 ? -18.130 0.382 20.269 1.00 91.06 112 GLN A N 1
ATOM 830 C CA . GLN A 1 112 ? -18.101 0.633 21.701 1.00 91.06 112 GLN A CA 1
ATOM 831 C C . GLN A 1 112 ? -17.269 -0.440 22.406 1.00 91.06 112 GLN A C 1
ATOM 833 O O . GLN A 1 112 ? -17.482 -1.638 22.213 1.00 91.06 112 GLN A O 1
ATOM 838 N N . LEU A 1 113 ? -16.346 0.003 23.257 1.00 88.94 113 LEU A N 1
ATOM 839 C CA . LEU A 1 113 ? -15.649 -0.872 24.182 1.00 88.94 113 LEU A CA 1
ATOM 840 C C . LEU A 1 113 ? -16.564 -1.163 25.368 1.00 88.94 113 LEU A C 1
ATOM 842 O O . LEU A 1 113 ? -17.089 -0.258 26.022 1.00 88.94 113 LEU A O 1
ATOM 846 N N . ARG A 1 114 ? -16.748 -2.444 25.646 1.00 86.62 114 ARG A N 1
ATOM 847 C CA . ARG A 1 114 ? -17.587 -2.961 26.717 1.00 86.62 114 ARG A CA 1
ATOM 848 C C . ARG A 1 114 ? -16.724 -3.670 27.744 1.00 86.62 114 ARG A C 1
ATOM 850 O O . ARG A 1 114 ? -15.599 -4.086 27.476 1.00 86.62 114 ARG A O 1
ATOM 857 N N . VAL A 1 115 ? -17.286 -3.821 28.933 1.00 83.81 115 VAL A N 1
ATOM 858 C CA . VAL A 1 115 ? -16.702 -4.613 30.008 1.00 83.81 115 VAL A CA 1
ATOM 859 C C . VAL A 1 115 ? -17.677 -5.707 30.403 1.00 83.81 115 VAL A C 1
ATOM 861 O O . VAL A 1 115 ? -18.886 -5.484 30.499 1.00 83.81 115 VAL A O 1
ATOM 864 N N . ARG A 1 116 ? -17.148 -6.897 30.647 1.00 84.31 116 ARG A N 1
ATOM 865 C CA . ARG A 1 116 ? -17.852 -7.990 31.304 1.00 84.31 116 ARG A CA 1
ATOM 866 C C . ARG A 1 116 ? -17.066 -8.377 32.544 1.00 84.31 116 ARG A C 1
ATOM 868 O O . ARG A 1 116 ? -15.844 -8.436 32.519 1.00 84.31 116 ARG A O 1
ATOM 875 N N . THR A 1 117 ? -17.769 -8.652 33.634 1.00 81.56 117 THR A N 1
ATOM 876 C CA . THR A 1 117 ? -17.162 -9.295 34.799 1.00 81.56 117 THR A CA 1
ATOM 877 C C . THR A 1 117 ? -17.392 -10.791 34.693 1.00 81.56 117 THR A C 1
ATOM 879 O O . THR A 1 117 ? -18.537 -11.232 34.555 1.00 81.56 117 THR A O 1
ATOM 882 N N . ASN A 1 118 ? -16.315 -11.570 34.725 1.00 77.12 118 ASN A N 1
ATOM 883 C CA . ASN A 1 118 ? -16.412 -13.018 34.738 1.00 77.12 118 ASN A CA 1
ATOM 884 C C . ASN A 1 118 ? -17.045 -13.459 36.077 1.00 77.12 118 ASN A C 1
ATOM 886 O O . ASN A 1 118 ? -16.499 -13.130 37.135 1.00 77.12 118 ASN A O 1
ATOM 890 N N . PRO A 1 119 ? -18.197 -14.163 36.074 1.00 73.38 119 PRO A N 1
ATOM 891 C CA . PRO A 1 119 ? -18.911 -14.503 37.306 1.00 73.38 119 PRO A CA 1
ATOM 892 C C . PRO A 1 119 ? -18.084 -15.347 38.284 1.00 73.38 119 PRO A C 1
ATOM 894 O O . PRO A 1 119 ? -18.305 -15.257 39.489 1.00 73.38 119 PRO A O 1
ATOM 897 N N . GLY A 1 120 ? -17.143 -16.153 37.773 1.00 77.81 120 GLY A N 1
ATOM 898 C CA . GLY A 1 120 ? -16.327 -17.068 38.574 1.00 77.81 120 GLY A CA 1
ATOM 899 C C . GLY A 1 120 ? -15.066 -16.435 39.164 1.00 77.81 120 GLY A C 1
ATOM 900 O O . GLY A 1 120 ? -14.757 -16.676 40.327 1.00 77.81 120 GLY A O 1
ATOM 901 N N . THR A 1 121 ? -14.350 -15.607 38.395 1.00 81.31 121 THR A N 1
ATOM 902 C CA . THR A 1 121 ? -13.057 -15.026 38.818 1.00 81.31 121 THR A CA 1
ATOM 903 C C . THR A 1 121 ? -13.168 -13.579 39.303 1.00 81.31 121 THR A C 1
ATOM 905 O O . THR A 1 121 ? -12.231 -13.059 39.903 1.00 81.31 121 THR A O 1
ATOM 908 N N . ARG A 1 122 ? -14.313 -12.913 39.070 1.00 76.25 122 ARG A N 1
ATOM 909 C CA . ARG A 1 122 ? -14.513 -11.456 39.233 1.00 76.25 122 ARG A CA 1
ATOM 910 C C . ARG A 1 122 ? -13.543 -10.594 38.413 1.00 76.25 122 ARG A C 1
ATOM 912 O O . ARG A 1 122 ? -13.508 -9.376 38.597 1.00 76.25 122 ARG A O 1
ATOM 919 N N . GLU A 1 123 ? -12.802 -11.191 37.484 1.00 76.62 123 GLU A N 1
ATOM 920 C CA . GLU A 1 123 ? -11.938 -10.463 36.562 1.00 76.62 123 GLU A CA 1
ATOM 921 C C . GLU A 1 123 ? -12.781 -9.661 35.570 1.00 76.62 123 GLU A C 1
ATOM 923 O O . GLU A 1 123 ? -13.889 -10.055 35.185 1.00 76.62 123 GLU A O 1
ATOM 928 N N . ARG A 1 124 ? -12.268 -8.489 35.191 1.00 74.38 124 ARG A N 1
ATOM 929 C CA . ARG A 1 124 ? -12.888 -7.628 34.184 1.00 74.38 124 ARG A CA 1
ATOM 930 C C . ARG A 1 124 ? -12.256 -7.924 32.835 1.00 74.38 124 ARG A C 1
ATOM 932 O O . ARG A 1 124 ? -11.072 -7.676 32.644 1.00 74.38 124 ARG A O 1
ATOM 939 N N . GLU A 1 125 ? -13.073 -8.399 31.911 1.00 78.00 125 GLU A N 1
ATOM 940 C CA . GLU A 1 125 ? -12.710 -8.618 30.518 1.00 78.00 125 GLU A CA 1
ATOM 941 C C . GLU A 1 125 ? -13.262 -7.464 29.679 1.00 78.00 125 GLU A C 1
ATOM 943 O O . GLU A 1 125 ? -14.450 -7.130 29.764 1.00 78.00 125 GLU A O 1
ATOM 948 N N . TYR A 1 126 ? -12.402 -6.846 28.873 1.00 79.44 126 TYR A N 1
ATOM 949 C CA . TYR A 1 126 ? -12.804 -5.820 27.916 1.00 79.44 126 TYR A CA 1
ATOM 950 C C . TYR A 1 126 ? -13.010 -6.448 26.542 1.00 79.44 126 TYR A C 1
ATOM 952 O O . TYR A 1 126 ? -12.177 -7.223 26.081 1.00 79.44 126 TYR A O 1
ATOM 960 N N . TYR A 1 127 ? -14.115 -6.110 25.886 1.00 84.06 127 TYR A N 1
ATOM 961 C CA . TYR A 1 127 ? -14.443 -6.626 24.559 1.00 84.06 127 TYR A CA 1
ATOM 962 C C . TYR A 1 127 ? -15.147 -5.562 23.724 1.00 84.06 127 TYR A C 1
ATOM 964 O O . TYR A 1 127 ? -15.658 -4.577 24.254 1.00 84.06 127 TYR A O 1
ATOM 972 N N . ALA A 1 128 ? -15.189 -5.765 22.415 1.00 86.00 128 ALA A N 1
ATOM 973 C CA . ALA A 1 128 ? -15.968 -4.945 21.503 1.00 86.00 128 ALA A CA 1
ATOM 974 C C . ALA A 1 128 ? -16.754 -5.836 20.542 1.00 86.00 128 ALA A C 1
ATOM 976 O O . ALA A 1 128 ? -16.367 -6.982 20.307 1.00 86.00 128 ALA A O 1
ATOM 977 N N . ASP A 1 129 ? -17.870 -5.312 20.037 1.00 82.50 129 ASP A N 1
ATOM 978 C CA . ASP A 1 129 ? -18.848 -6.102 19.287 1.00 82.50 129 ASP A CA 1
ATOM 979 C C . ASP A 1 129 ? -18.327 -6.506 17.895 1.00 82.50 129 ASP A C 1
ATOM 981 O O . ASP A 1 129 ? -18.571 -7.629 17.458 1.00 82.50 129 ASP A O 1
ATOM 985 N N . ASP A 1 130 ? -17.567 -5.630 17.225 1.00 86.81 130 ASP A N 1
ATOM 986 C CA . ASP A 1 130 ? -16.956 -5.922 15.925 1.00 86.81 130 ASP A CA 1
ATOM 987 C C . ASP A 1 130 ? -15.544 -5.326 15.805 1.00 86.81 130 ASP A C 1
ATOM 989 O O . ASP A 1 130 ? -15.356 -4.112 15.807 1.00 86.81 130 ASP A O 1
ATOM 993 N N . LEU A 1 131 ? -14.543 -6.201 15.693 1.00 89.25 131 LEU A N 1
ATOM 994 C CA . LEU A 1 131 ? -13.134 -5.856 15.451 1.00 89.25 131 LEU A CA 1
ATOM 995 C C . LEU A 1 131 ? -12.656 -6.389 14.093 1.00 89.25 131 LEU A C 1
ATOM 997 O O . LEU A 1 131 ? -11.487 -6.742 13.917 1.00 89.25 131 LEU A O 1
ATOM 1001 N N . THR A 1 132 ? -13.569 -6.507 13.131 1.00 91.94 132 THR A N 1
ATOM 1002 C CA . THR A 1 132 ? -13.248 -6.978 11.786 1.00 91.94 132 THR A CA 1
ATOM 1003 C C . THR A 1 132 ? -12.455 -5.920 11.028 1.00 91.94 132 THR A C 1
ATOM 1005 O O . THR A 1 132 ? -12.936 -4.819 10.780 1.00 91.94 132 THR A O 1
ATOM 1008 N N . PHE A 1 133 ? -11.243 -6.276 10.603 1.00 92.94 133 PHE A N 1
ATOM 1009 C CA . PHE A 1 133 ? -10.456 -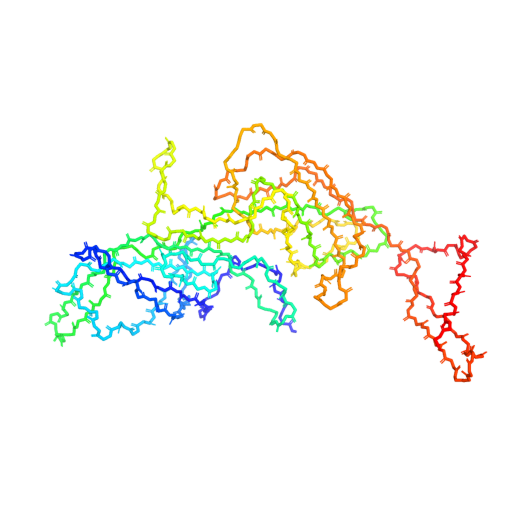5.429 9.714 1.00 92.94 133 PHE A CA 1
ATOM 1010 C C . PHE A 1 133 ? -10.995 -5.492 8.281 1.00 92.94 133 PHE A C 1
ATOM 1012 O O . PHE A 1 133 ? -11.076 -6.556 7.661 1.00 92.94 133 PHE A O 1
ATOM 1019 N N . HIS A 1 134 ? -11.313 -4.324 7.745 1.00 91.75 134 HIS A N 1
ATOM 1020 C CA . HIS A 1 134 ? -11.690 -4.065 6.371 1.00 91.75 134 HIS A CA 1
ATOM 1021 C C . HIS A 1 134 ? -10.499 -3.485 5.614 1.00 91.75 134 HIS A C 1
ATOM 1023 O O . HIS A 1 134 ? -9.837 -2.558 6.077 1.00 91.75 134 HIS A O 1
ATOM 1029 N N . PHE A 1 135 ? -10.243 -4.022 4.425 1.00 91.19 135 PHE A N 1
ATOM 1030 C CA . PHE A 1 135 ? -9.285 -3.444 3.491 1.00 91.19 135 PHE A CA 1
ATOM 1031 C C . PHE A 1 135 ? -9.751 -2.049 3.054 1.00 91.19 135 PHE A C 1
ATOM 1033 O O . PHE A 1 135 ? -10.903 -1.887 2.644 1.00 91.19 135 PHE A O 1
ATOM 1040 N N . PHE A 1 136 ? -8.868 -1.054 3.128 1.00 92.56 136 PHE A N 1
ATOM 1041 C CA . PHE A 1 136 ? -9.141 0.308 2.669 1.00 92.56 136 PHE A CA 1
ATOM 1042 C C . PHE A 1 136 ? -8.408 0.557 1.353 1.00 92.56 136 PHE A C 1
ATOM 1044 O O . PHE A 1 136 ? -7.242 0.213 1.264 1.00 92.56 136 PHE A O 1
ATOM 1051 N N . GLY A 1 137 ? -9.034 1.158 0.338 1.00 92.06 137 GLY A N 1
ATOM 1052 C CA . GLY A 1 137 ? -8.390 1.426 -0.960 1.00 92.06 137 GLY A CA 1
ATOM 1053 C C . GLY A 1 137 ? -8.607 0.329 -2.008 1.00 92.06 137 GLY A C 1
ATOM 1054 O O . GLY A 1 137 ? -9.675 -0.276 -2.082 1.00 92.06 137 GLY A O 1
ATOM 1055 N N . SER A 1 138 ? -7.655 0.135 -2.917 1.00 91.38 138 SER A N 1
ATOM 1056 C CA . SER A 1 138 ? -7.715 -0.780 -4.068 1.00 91.38 138 SER A CA 1
ATOM 1057 C C . SER A 1 138 ? -6.321 -1.236 -4.477 1.00 91.38 138 SER A C 1
ATOM 1059 O O . SER A 1 138 ? -5.328 -0.594 -4.147 1.00 91.38 138 SER A O 1
ATOM 1061 N N . MET A 1 139 ? -6.256 -2.342 -5.216 1.00 89.31 139 MET A N 1
ATOM 1062 C CA . MET A 1 139 ? -5.015 -2.796 -5.841 1.00 89.31 139 MET A CA 1
ATOM 1063 C C . MET A 1 139 ? -5.010 -2.382 -7.307 1.00 89.31 139 MET A C 1
ATOM 1065 O O . MET A 1 139 ? -5.988 -2.628 -8.012 1.00 89.31 139 MET A O 1
ATOM 1069 N N . ILE A 1 140 ? -3.920 -1.788 -7.775 1.00 88.31 140 ILE A N 1
ATOM 1070 C CA . ILE A 1 140 ? -3.721 -1.381 -9.167 1.00 88.31 140 ILE A CA 1
ATOM 1071 C C . ILE A 1 140 ? -2.566 -2.192 -9.740 1.00 88.31 140 ILE A C 1
ATOM 1073 O O . ILE A 1 140 ? -1.488 -2.228 -9.162 1.00 88.31 140 ILE A O 1
ATOM 1077 N N . GLY A 1 141 ? -2.813 -2.871 -10.855 1.00 88.19 141 GLY A N 1
ATOM 1078 C CA . GLY A 1 141 ? -1.863 -3.729 -11.546 1.00 88.19 141 GLY A CA 1
ATOM 1079 C C . GLY A 1 141 ? -1.357 -3.100 -12.840 1.00 88.19 141 GLY A C 1
ATOM 1080 O O . GLY A 1 141 ? -2.166 -2.793 -13.717 1.00 88.19 141 GLY A O 1
ATOM 1081 N N . ALA A 1 142 ? -0.040 -2.981 -12.993 1.00 87.50 142 ALA A N 1
ATOM 1082 C CA . ALA A 1 142 ? 0.630 -2.645 -14.248 1.00 87.50 142 ALA A CA 1
ATOM 1083 C C . ALA A 1 142 ? 1.313 -3.897 -14.810 1.00 87.50 142 ALA A C 1
ATOM 1085 O O . ALA A 1 142 ? 2.058 -4.567 -14.096 1.00 87.50 142 ALA A O 1
ATOM 1086 N N . THR A 1 143 ? 1.032 -4.253 -16.064 1.00 90.88 143 THR A N 1
ATOM 1087 C CA . THR A 1 143 ? 1.632 -5.439 -16.691 1.00 90.88 143 THR A CA 1
ATOM 1088 C C . THR A 1 143 ? 2.827 -5.020 -17.518 1.00 90.88 143 THR A C 1
ATOM 1090 O O . THR A 1 143 ? 2.650 -4.264 -18.465 1.00 90.88 143 THR A O 1
ATOM 1093 N N . ILE A 1 144 ? 4.002 -5.543 -17.185 1.00 91.69 144 ILE A N 1
ATOM 1094 C CA . ILE A 1 144 ? 5.174 -5.469 -18.045 1.00 91.69 144 ILE A CA 1
ATOM 1095 C C . ILE A 1 144 ? 5.198 -6.700 -18.954 1.00 91.69 144 ILE A C 1
ATOM 1097 O O . ILE A 1 144 ? 5.029 -7.837 -18.495 1.00 91.69 144 ILE A O 1
ATOM 1101 N N . ASP A 1 145 ? 5.390 -6.457 -20.242 1.00 94.88 145 ASP A N 1
ATOM 1102 C CA . ASP A 1 145 ? 5.479 -7.444 -21.305 1.00 94.88 145 ASP A CA 1
ATOM 1103 C C . ASP A 1 145 ? 6.924 -7.567 -21.790 1.00 94.88 145 ASP A C 1
ATOM 1105 O O . ASP A 1 145 ? 7.432 -6.696 -22.493 1.00 94.88 145 ASP A O 1
ATOM 1109 N N . ASN A 1 146 ? 7.576 -8.670 -21.421 1.00 94.44 146 ASN A N 1
ATOM 1110 C CA . ASN A 1 146 ? 8.915 -9.017 -21.882 1.00 94.44 146 ASN A CA 1
ATOM 1111 C C . ASN A 1 146 ? 8.882 -10.172 -22.902 1.00 94.44 146 ASN A C 1
ATOM 1113 O O . ASN A 1 146 ? 9.837 -10.940 -23.025 1.00 94.44 146 ASN A O 1
ATOM 1117 N N . MET A 1 147 ? 7.774 -10.355 -23.634 1.00 95.00 147 MET A N 1
ATOM 1118 C CA . MET A 1 147 ? 7.654 -11.434 -24.624 1.00 95.00 147 MET A CA 1
ATOM 1119 C C . MET A 1 147 ? 8.645 -11.291 -25.782 1.00 95.00 147 MET A C 1
ATOM 1121 O O . MET A 1 147 ? 9.076 -12.301 -26.329 1.00 95.00 147 MET A O 1
ATOM 1125 N N . GLN A 1 148 ? 8.979 -10.053 -26.150 1.00 92.25 148 GLN A N 1
ATOM 1126 C CA . GLN A 1 148 ? 9.879 -9.727 -27.260 1.00 92.25 148 GLN A CA 1
ATOM 1127 C C . GLN A 1 148 ? 11.242 -9.194 -26.798 1.00 92.25 148 GLN A C 1
ATOM 1129 O O . GLN A 1 148 ? 12.037 -8.805 -27.645 1.00 92.25 148 GLN A O 1
ATOM 1134 N N . GLY A 1 149 ? 11.516 -9.125 -25.491 1.00 89.81 149 GLY A N 1
ATOM 1135 C CA . GLY A 1 149 ? 12.768 -8.538 -25.017 1.00 89.81 149 GLY A CA 1
ATOM 1136 C C . GLY A 1 149 ? 13.983 -9.447 -25.174 1.00 89.81 149 GLY A C 1
ATOM 1137 O O . GLY A 1 149 ? 13.889 -10.628 -25.520 1.00 89.81 149 GLY A O 1
ATOM 1138 N N . ASN A 1 150 ? 15.149 -8.866 -24.912 1.00 90.69 150 ASN A N 1
ATOM 1139 C CA . ASN A 1 150 ? 16.463 -9.471 -25.132 1.00 90.69 150 ASN A CA 1
ATOM 1140 C C . ASN A 1 150 ? 17.264 -9.726 -23.845 1.00 90.69 150 ASN A C 1
ATOM 1142 O O . ASN A 1 150 ? 18.333 -10.329 -23.919 1.00 90.69 150 ASN A O 1
ATOM 1146 N N . MET A 1 151 ? 16.741 -9.310 -22.690 1.00 90.06 151 MET A N 1
ATOM 1147 C CA . MET A 1 151 ? 17.287 -9.580 -21.360 1.00 90.06 151 MET A CA 1
ATOM 1148 C C . MET A 1 151 ? 16.163 -9.638 -20.313 1.00 90.06 151 MET A C 1
ATOM 1150 O O . MET A 1 151 ? 15.012 -9.288 -20.591 1.00 90.06 151 MET A O 1
ATOM 1154 N N . THR A 1 152 ? 16.479 -10.093 -19.102 1.00 90.56 152 THR A N 1
ATOM 1155 C CA . THR A 1 152 ? 15.575 -9.980 -17.947 1.00 90.56 152 THR A CA 1
ATOM 1156 C C . THR A 1 152 ? 15.403 -8.511 -17.561 1.00 90.56 152 THR A C 1
ATOM 1158 O O . THR A 1 152 ? 16.390 -7.785 -17.481 1.00 90.56 152 THR A O 1
ATOM 1161 N N . TYR A 1 153 ? 14.166 -8.080 -17.298 1.00 88.88 153 TYR A N 1
ATOM 1162 C CA . TYR A 1 153 ? 13.876 -6.724 -16.824 1.00 88.88 153 TYR A CA 1
ATOM 1163 C C . TYR A 1 153 ? 13.486 -6.725 -15.346 1.00 88.88 153 TYR A C 1
ATOM 1165 O O . TYR A 1 153 ? 12.602 -7.480 -14.934 1.00 88.88 153 TYR A O 1
ATOM 1173 N N . SER A 1 154 ? 14.112 -5.847 -14.567 1.00 85.31 154 SER A N 1
ATOM 1174 C CA . SER A 1 154 ? 13.988 -5.791 -13.108 1.00 85.31 154 SER A CA 1
ATOM 1175 C C . SER A 1 154 ? 13.594 -4.383 -12.655 1.00 85.31 154 SER A C 1
ATOM 1177 O O . SER A 1 154 ? 14.454 -3.628 -12.214 1.00 85.31 154 SER A O 1
ATOM 1179 N N . PRO A 1 155 ? 12.314 -3.983 -12.771 1.00 82.94 155 PRO A N 1
ATOM 1180 C CA . PRO A 1 155 ? 11.878 -2.682 -12.279 1.00 82.94 155 PRO A CA 1
ATOM 1181 C C . PRO A 1 155 ? 11.883 -2.678 -10.746 1.00 82.94 155 PRO A C 1
ATOM 1183 O O . PRO A 1 155 ? 11.311 -3.572 -10.114 1.00 82.94 155 PRO A O 1
ATOM 1186 N N . HIS A 1 156 ? 12.483 -1.654 -10.147 1.00 80.50 156 HIS A N 1
ATOM 1187 C CA . HIS A 1 156 ? 12.526 -1.451 -8.695 1.00 80.50 156 HIS A CA 1
ATOM 1188 C C . HIS A 1 156 ? 11.668 -0.270 -8.242 1.00 80.50 156 HIS A C 1
ATOM 1190 O O . HIS A 1 156 ? 11.265 -0.216 -7.078 1.00 80.50 156 HIS A O 1
ATOM 1196 N N . GLU A 1 157 ? 11.303 0.635 -9.148 1.00 82.81 157 GLU A N 1
ATOM 1197 C CA . GLU A 1 157 ? 10.436 1.772 -8.853 1.00 82.81 157 GLU A CA 1
ATOM 1198 C C . GLU A 1 157 ? 9.478 2.068 -10.012 1.00 82.81 157 GLU A C 1
ATOM 1200 O O . GLU A 1 157 ? 9.822 1.931 -11.186 1.00 82.81 157 GLU A O 1
ATOM 1205 N N . VAL A 1 158 ? 8.278 2.537 -9.672 1.00 85.06 158 VAL A N 1
ATOM 1206 C CA . VAL A 1 158 ? 7.458 3.360 -10.557 1.00 85.06 158 VAL A CA 1
ATOM 1207 C C . VAL A 1 158 ? 7.146 4.704 -9.912 1.00 85.06 158 VAL A C 1
ATOM 1209 O O . VAL A 1 158 ? 6.737 4.783 -8.750 1.00 85.06 158 VAL A O 1
ATOM 1212 N N . THR A 1 159 ? 7.300 5.776 -10.680 1.00 88.06 159 THR A N 1
ATOM 1213 C CA . THR A 1 159 ? 6.729 7.085 -10.362 1.00 88.06 159 THR A CA 1
ATOM 1214 C C . THR A 1 159 ? 5.422 7.271 -11.089 1.00 88.06 159 THR A C 1
ATOM 1216 O O . THR A 1 159 ? 5.269 6.896 -12.247 1.00 88.06 159 THR A O 1
ATOM 1219 N N . ILE A 1 160 ? 4.474 7.892 -10.404 1.00 89.62 160 ILE A N 1
ATOM 1220 C CA . ILE A 1 160 ? 3.148 8.173 -10.924 1.00 89.62 160 ILE A CA 1
ATOM 1221 C C . ILE A 1 160 ? 2.833 9.642 -10.660 1.00 89.62 160 ILE A C 1
ATOM 1223 O O . ILE A 1 160 ? 3.037 10.137 -9.552 1.00 89.62 160 ILE A O 1
ATOM 1227 N N . LYS A 1 161 ? 2.306 10.348 -11.660 1.00 92.94 161 LYS A N 1
ATOM 1228 C CA . LYS A 1 161 ? 1.683 11.667 -11.480 1.00 92.94 161 LYS A CA 1
ATOM 1229 C C . LYS A 1 161 ? 0.254 11.603 -11.986 1.00 92.94 161 LYS A C 1
ATOM 1231 O O . LYS A 1 161 ? 0.021 11.432 -13.182 1.00 92.94 161 LYS A O 1
ATOM 1236 N N . THR A 1 162 ? -0.695 11.681 -11.060 1.00 93.69 162 THR A N 1
ATOM 1237 C CA . THR A 1 162 ? -2.129 11.630 -11.351 1.00 93.69 162 THR A CA 1
ATOM 1238 C C . THR A 1 162 ? -2.940 12.159 -10.173 1.00 93.69 162 THR A C 1
ATOM 1240 O O . THR A 1 162 ? -2.483 12.144 -9.032 1.00 93.69 162 THR A O 1
ATOM 1243 N N . ASP A 1 163 ? -4.158 12.609 -10.446 1.00 93.81 163 ASP A N 1
ATOM 1244 C CA . ASP A 1 163 ? -5.207 12.853 -9.453 1.00 93.81 163 ASP A CA 1
ATOM 1245 C C . ASP A 1 163 ? -6.311 11.776 -9.496 1.00 93.81 163 ASP A C 1
ATOM 1247 O O . ASP A 1 163 ? -7.325 11.901 -8.812 1.00 93.81 163 ASP A O 1
ATOM 1251 N N . ALA A 1 164 ? -6.126 10.700 -10.276 1.00 94.19 164 ALA A N 1
ATOM 1252 C CA . ALA A 1 164 ? -7.066 9.580 -10.343 1.00 94.19 164 ALA A CA 1
ATOM 1253 C C . ALA A 1 164 ? -7.067 8.717 -9.069 1.00 94.19 164 ALA A C 1
ATOM 1255 O O . ALA A 1 164 ? -8.058 8.051 -8.759 1.00 94.19 164 ALA A O 1
ATOM 1256 N N . PHE A 1 165 ? -5.944 8.694 -8.356 1.00 93.81 165 PHE A N 1
ATOM 1257 C CA . PHE A 1 165 ? -5.758 8.000 -7.090 1.00 93.81 165 PHE A CA 1
ATOM 1258 C C . PHE A 1 165 ? -4.566 8.589 -6.334 1.00 93.81 165 PHE A C 1
ATOM 1260 O O . PHE A 1 165 ? -3.759 9.335 -6.892 1.00 93.81 165 PHE A O 1
ATOM 1267 N N . SER A 1 166 ? -4.452 8.201 -5.070 1.00 94.31 166 SER A N 1
ATOM 1268 C CA . SER A 1 166 ? -3.340 8.548 -4.183 1.00 94.31 166 SER A CA 1
ATOM 1269 C C . SER A 1 166 ? -2.832 7.316 -3.442 1.00 94.31 166 SER A C 1
ATOM 1271 O O . SER A 1 166 ? -3.618 6.431 -3.101 1.00 94.31 166 SER A O 1
ATOM 1273 N N . THR A 1 167 ? -1.545 7.286 -3.134 1.00 91.62 167 THR A N 1
ATOM 1274 C CA . THR A 1 167 ? -0.853 6.219 -2.403 1.00 91.62 167 THR A CA 1
ATOM 1275 C C . THR A 1 167 ? -0.420 6.636 -0.994 1.00 91.62 167 THR A C 1
ATOM 1277 O O . THR A 1 167 ? 0.060 5.798 -0.240 1.00 91.62 167 THR A O 1
ATOM 1280 N N . GLU A 1 168 ? -0.610 7.901 -0.611 1.00 92.56 168 GLU A N 1
ATOM 1281 C CA . GLU A 1 168 ? -0.271 8.440 0.713 1.00 92.56 168 GLU A CA 1
ATOM 1282 C C . GLU A 1 168 ? -1.401 9.310 1.257 1.00 92.56 168 GLU A C 1
ATOM 1284 O O . GLU A 1 168 ? -2.035 10.056 0.506 1.00 92.56 168 GLU A O 1
ATOM 1289 N N . GLY A 1 169 ? -1.650 9.244 2.564 1.00 95.19 169 GLY A N 1
ATOM 1290 C CA . GLY A 1 169 ? -2.680 10.048 3.215 1.00 95.19 169 GLY A CA 1
ATOM 1291 C C . GLY A 1 169 ? -3.086 9.492 4.573 1.00 95.19 169 GLY A C 1
ATOM 1292 O O . GLY A 1 169 ? -2.298 8.841 5.255 1.00 95.19 169 GLY A O 1
ATOM 1293 N N . ALA A 1 170 ? -4.324 9.756 4.982 1.00 97.25 170 ALA A N 1
ATOM 1294 C CA . ALA A 1 170 ? -4.855 9.360 6.276 1.00 97.25 170 ALA A CA 1
ATOM 1295 C C . ALA A 1 170 ? -6.297 8.845 6.178 1.00 97.25 170 ALA A C 1
ATOM 1297 O O . ALA A 1 170 ? -7.190 9.548 5.691 1.00 97.25 170 ALA A O 1
ATOM 1298 N N . ILE A 1 171 ? -6.529 7.647 6.719 1.00 97.44 171 ILE A N 1
ATOM 1299 C CA . ILE A 1 171 ? -7.864 7.062 6.907 1.00 97.44 171 ILE A CA 1
ATOM 1300 C C . ILE A 1 171 ? -8.496 7.727 8.132 1.00 97.44 171 ILE A C 1
ATOM 1302 O O . ILE A 1 171 ? -7.973 7.601 9.239 1.00 97.44 171 ILE A O 1
ATOM 1306 N N . GLN A 1 172 ? -9.607 8.441 7.965 1.00 97.19 172 GLN A N 1
ATOM 1307 C CA . GLN A 1 172 ? -10.247 9.168 9.063 1.00 97.19 172 GLN A CA 1
ATOM 1308 C C . GLN A 1 172 ? -11.097 8.222 9.922 1.00 97.19 172 GLN A C 1
ATOM 1310 O O . GLN A 1 172 ? -12.293 8.063 9.698 1.00 97.19 172 GLN A O 1
ATOM 1315 N N . LEU A 1 173 ? -10.494 7.585 10.931 1.00 95.88 173 LEU A N 1
ATOM 1316 C CA . LEU A 1 173 ? -11.107 6.468 11.666 1.00 95.88 173 LEU A CA 1
ATOM 1317 C C . LEU A 1 173 ? -12.436 6.794 12.354 1.00 95.88 173 LEU A C 1
ATOM 1319 O O . LEU A 1 173 ? -13.163 5.865 12.685 1.00 95.88 173 LEU A O 1
ATOM 1323 N N . PHE A 1 174 ? -12.750 8.071 12.582 1.00 93.88 174 PHE A N 1
ATOM 1324 C CA . PHE A 1 174 ? -13.985 8.531 13.226 1.00 93.88 174 PHE A CA 1
ATOM 1325 C C . PHE A 1 174 ? -14.814 9.493 12.359 1.00 93.88 174 PHE A C 1
ATOM 1327 O O . PHE A 1 174 ? -15.775 10.068 12.868 1.00 93.88 174 PHE A O 1
ATOM 1334 N N . ASP A 1 175 ? -14.453 9.689 11.089 1.00 93.88 175 ASP A N 1
ATOM 1335 C CA . ASP A 1 175 ? -15.207 10.507 10.132 1.00 93.88 175 ASP A CA 1
ATOM 1336 C C . ASP A 1 175 ? -15.516 9.659 8.899 1.00 93.88 175 ASP A C 1
ATOM 1338 O O . ASP A 1 175 ? -14.612 9.229 8.186 1.00 93.88 175 ASP A O 1
ATOM 1342 N N . TYR A 1 176 ? -16.799 9.389 8.684 1.00 92.38 176 TYR A N 1
ATOM 1343 C CA . TYR A 1 176 ? -17.279 8.457 7.672 1.00 92.38 176 TYR A CA 1
ATOM 1344 C C . TYR A 1 176 ? -18.017 9.196 6.567 1.00 92.38 176 TYR A C 1
ATOM 1346 O O . TYR A 1 176 ? -18.656 10.227 6.781 1.00 92.38 176 TYR A O 1
ATOM 1354 N N . GLU A 1 177 ? -17.962 8.619 5.381 1.00 89.12 177 GLU A N 1
ATOM 135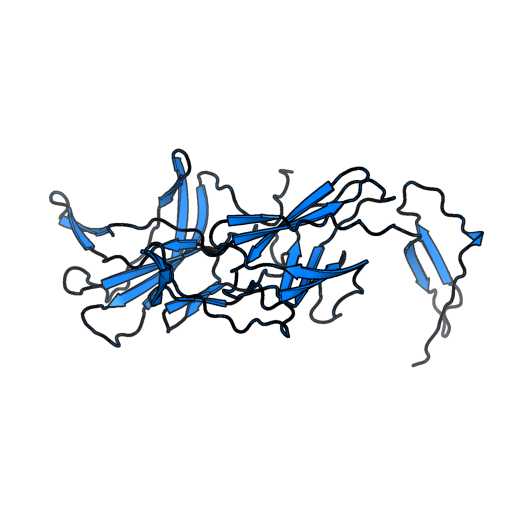5 C CA . GLU A 1 177 ? -18.836 8.942 4.270 1.00 89.12 177 GLU A CA 1
ATOM 1356 C C . GLU A 1 177 ? -19.661 7.714 3.902 1.00 89.12 177 GLU A C 1
ATOM 1358 O O . GLU A 1 177 ? -19.259 6.570 4.117 1.00 89.12 177 GLU A O 1
ATOM 1363 N N . THR A 1 178 ? -20.862 7.963 3.398 1.00 83.44 178 THR A N 1
ATOM 1364 C CA . THR A 1 178 ? -21.779 6.916 2.963 1.00 83.44 178 THR A CA 1
ATOM 1365 C C . THR A 1 178 ? -21.965 7.047 1.465 1.00 83.44 178 THR A C 1
ATOM 1367 O O . THR A 1 178 ? -22.312 8.124 0.975 1.00 83.44 178 THR A O 1
ATOM 1370 N N . ASP A 1 179 ? -21.691 5.967 0.737 1.00 71.38 179 ASP A N 1
ATOM 1371 C CA . ASP A 1 179 ? -21.899 5.934 -0.706 1.00 71.38 179 ASP A CA 1
ATOM 1372 C C . ASP A 1 179 ? -23.399 5.847 -1.056 1.00 71.38 179 ASP A C 1
ATOM 1374 O O . ASP A 1 179 ? -24.269 5.664 -0.201 1.00 71.38 179 ASP A O 1
ATOM 1378 N N . SER A 1 180 ? -23.721 5.954 -2.346 1.00 67.25 180 SER A N 1
ATOM 1379 C CA . SER A 1 180 ? -25.101 5.840 -2.839 1.00 67.25 180 SER A CA 1
ATOM 1380 C C . SER A 1 180 ? -25.741 4.462 -2.614 1.00 67.25 180 SER A C 1
ATOM 1382 O O . SER A 1 180 ? -26.954 4.333 -2.764 1.00 67.25 180 SER A O 1
ATOM 1384 N N . ASN A 1 181 ? -24.959 3.447 -2.233 1.00 72.75 181 ASN A N 1
ATOM 1385 C CA . ASN A 1 181 ? -25.423 2.102 -1.890 1.00 72.75 181 ASN A CA 1
ATOM 1386 C C . ASN A 1 181 ? -25.543 1.896 -0.369 1.00 72.75 181 ASN A C 1
ATOM 1388 O O . ASN A 1 181 ? -25.728 0.764 0.080 1.00 72.75 181 ASN A O 1
ATOM 1392 N N . ASN A 1 182 ? -25.450 2.971 0.420 1.00 76.69 182 ASN A N 1
ATOM 1393 C CA . ASN A 1 182 ? -25.500 2.959 1.878 1.00 76.69 182 ASN A CA 1
ATOM 1394 C C . ASN A 1 182 ? -24.332 2.202 2.545 1.00 76.69 182 ASN A C 1
ATOM 1396 O O . ASN A 1 182 ? -24.436 1.787 3.703 1.00 76.69 182 ASN A O 1
ATOM 1400 N N . ASN A 1 183 ? -23.210 2.028 1.837 1.00 78.94 183 ASN A N 1
ATOM 1401 C CA . ASN A 1 183 ? -21.978 1.526 2.432 1.00 78.94 183 ASN A CA 1
ATOM 1402 C C . ASN A 1 183 ? -21.251 2.683 3.112 1.00 78.94 183 ASN A C 1
ATOM 1404 O O . ASN A 1 183 ? -20.913 3.678 2.472 1.00 78.94 183 ASN A O 1
ATOM 1408 N N . SER A 1 184 ? -20.998 2.532 4.408 1.00 86.19 184 SER A N 1
ATOM 1409 C CA . SER A 1 184 ? -20.251 3.504 5.200 1.00 86.19 184 SER A CA 1
ATOM 1410 C C . SER A 1 184 ? -18.775 3.119 5.246 1.00 86.19 184 SER A C 1
ATOM 1412 O O . SER A 1 184 ? -18.443 1.985 5.601 1.00 86.19 184 SER A O 1
ATOM 1414 N N . ALA A 1 185 ? -17.892 4.051 4.898 1.00 90.12 185 ALA A N 1
ATOM 1415 C CA . ALA A 1 185 ? -16.446 3.888 4.994 1.00 90.12 185 ALA A CA 1
ATOM 1416 C C . ALA A 1 185 ? -15.800 5.169 5.552 1.00 90.12 185 ALA A C 1
ATOM 1418 O O . ALA A 1 185 ? -16.356 6.255 5.384 1.00 90.12 185 ALA A O 1
ATOM 1419 N N . PRO A 1 186 ? -14.636 5.075 6.217 1.00 94.50 186 PRO A N 1
ATOM 1420 C CA . PRO A 1 186 ? -13.874 6.240 6.632 1.00 94.50 186 PRO A CA 1
ATOM 1421 C C . PRO A 1 186 ? -13.571 7.148 5.447 1.00 94.50 186 PRO A C 1
ATOM 1423 O O . PRO A 1 186 ? -13.218 6.667 4.367 1.00 94.50 186 PRO A O 1
ATOM 1426 N N . LYS A 1 187 ? -13.606 8.459 5.665 1.00 95.38 187 LYS A N 1
ATOM 1427 C CA . LYS A 1 187 ? -13.094 9.401 4.675 1.00 95.38 187 LYS A CA 1
ATOM 1428 C C . LYS A 1 187 ? -11.596 9.216 4.486 1.00 95.38 187 LYS A C 1
ATOM 1430 O O . LYS A 1 187 ? -10.856 8.871 5.412 1.00 95.38 187 LYS A O 1
ATOM 1435 N N . TRP A 1 188 ? -11.142 9.520 3.280 1.00 95.69 188 TRP A N 1
ATOM 1436 C CA . TRP A 1 188 ? -9.731 9.578 2.939 1.00 95.69 188 TRP A CA 1
ATOM 1437 C C . TRP A 1 188 ? -9.256 11.026 2.850 1.00 95.69 188 TRP A C 1
ATOM 1439 O O . TRP A 1 188 ? -9.870 11.847 2.168 1.00 95.69 188 TRP A O 1
ATOM 1449 N N . LYS A 1 189 ? -8.143 11.344 3.516 1.00 95.69 189 LYS A N 1
ATOM 1450 C CA . LYS A 1 189 ? -7.503 12.660 3.435 1.00 95.69 189 LYS A CA 1
ATOM 1451 C C . LYS A 1 189 ? -6.100 12.520 2.865 1.00 95.69 189 LYS A C 1
ATOM 1453 O O . LYS A 1 189 ? -5.262 11.857 3.461 1.00 95.69 189 LYS A O 1
ATOM 1458 N N . THR A 1 190 ? -5.826 13.185 1.751 1.00 95.19 190 THR A N 1
ATOM 1459 C CA . THR A 1 190 ? -4.504 13.205 1.115 1.00 95.19 190 THR A CA 1
ATOM 1460 C C . THR A 1 190 ? -4.178 14.602 0.604 1.00 95.19 190 THR A C 1
ATOM 1462 O O . THR A 1 190 ? -5.075 15.404 0.344 1.00 95.19 190 THR A O 1
ATOM 1465 N N . THR A 1 191 ? -2.888 14.898 0.479 1.00 93.00 191 THR A N 1
ATOM 1466 C CA . THR A 1 191 ? -2.368 16.085 -0.212 1.00 93.00 191 THR A CA 1
ATOM 1467 C C . THR A 1 191 ? -1.908 15.767 -1.637 1.00 93.00 191 THR A C 1
ATOM 1469 O O . THR A 1 191 ? -1.646 16.693 -2.409 1.00 93.00 191 THR A O 1
ATOM 1472 N N . GLN A 1 192 ? -1.821 14.480 -2.000 1.00 92.69 192 GLN A N 1
ATOM 1473 C CA . GLN A 1 192 ? -1.384 14.048 -3.322 1.00 92.69 192 GLN A CA 1
ATOM 1474 C C . GLN A 1 192 ? -2.402 14.455 -4.388 1.00 92.69 192 GLN A C 1
ATOM 1476 O O . GLN A 1 192 ? -3.611 14.284 -4.232 1.00 92.69 192 GLN A O 1
ATOM 1481 N N . ASN A 1 193 ? -1.889 15.000 -5.484 1.00 90.81 193 ASN A N 1
ATOM 1482 C CA . ASN A 1 193 ? -2.660 15.432 -6.643 1.00 90.81 193 ASN A CA 1
ATOM 1483 C C . ASN A 1 193 ? -1.835 15.227 -7.927 1.00 90.81 193 ASN A C 1
ATOM 1485 O O . ASN A 1 193 ? -0.732 14.685 -7.880 1.00 90.81 193 ASN A O 1
ATOM 1489 N N . ALA A 1 194 ? -2.339 15.696 -9.071 1.00 90.06 194 ALA A N 1
ATOM 1490 C CA . ALA A 1 194 ? -1.669 15.551 -10.366 1.00 90.06 194 ALA A CA 1
ATOM 1491 C C . ALA A 1 194 ? -0.253 16.168 -10.424 1.00 90.06 194 ALA A C 1
ATOM 1493 O O . ALA A 1 194 ? 0.564 15.738 -11.235 1.00 90.06 194 ALA A O 1
ATOM 1494 N N . GLY A 1 195 ? 0.058 17.149 -9.570 1.00 90.00 195 GLY A N 1
ATOM 1495 C CA . GLY A 1 195 ? 1.394 17.738 -9.440 1.00 90.00 195 GLY A CA 1
ATOM 1496 C C . GLY A 1 195 ? 2.321 16.997 -8.472 1.00 90.00 195 GLY A C 1
ATOM 1497 O O . GLY A 1 195 ? 3.510 17.304 -8.411 1.00 90.00 195 GLY A O 1
ATOM 1498 N N . THR A 1 196 ? 1.810 16.029 -7.712 1.00 90.69 196 THR A N 1
ATOM 1499 C CA . THR A 1 196 ? 2.590 15.268 -6.733 1.00 90.69 196 THR A CA 1
ATOM 1500 C C . THR A 1 196 ? 3.140 13.998 -7.369 1.00 90.69 196 THR A C 1
ATOM 1502 O O . THR A 1 196 ? 2.379 13.153 -7.836 1.00 90.69 196 THR A O 1
ATOM 1505 N N . THR A 1 197 ? 4.464 13.833 -7.352 1.00 89.00 197 THR A N 1
ATOM 1506 C CA . THR A 1 197 ? 5.091 12.553 -7.700 1.00 89.00 197 THR A CA 1
ATOM 1507 C C . THR A 1 197 ? 4.784 11.530 -6.613 1.00 89.00 197 THR A C 1
ATOM 1509 O O . THR A 1 197 ? 5.193 11.689 -5.465 1.00 89.00 197 THR A O 1
ATOM 1512 N N . GLN A 1 198 ? 4.087 10.468 -6.987 1.00 87.94 198 GLN A N 1
ATOM 1513 C CA . GLN A 1 198 ? 3.809 9.311 -6.150 1.00 87.94 198 GLN A CA 1
ATOM 1514 C C . GLN A 1 198 ? 4.843 8.240 -6.501 1.00 87.94 198 GLN A C 1
ATOM 1516 O O . GLN A 1 198 ? 4.926 7.837 -7.658 1.00 87.94 198 GLN A O 1
ATOM 1521 N N . ARG A 1 199 ? 5.654 7.796 -5.540 1.00 84.50 199 ARG A N 1
ATOM 1522 C CA . ARG A 1 199 ? 6.636 6.723 -5.755 1.00 84.50 199 ARG A CA 1
ATOM 1523 C C . ARG A 1 199 ? 6.086 5.417 -5.222 1.00 84.50 199 ARG A C 1
ATOM 1525 O O . ARG A 1 199 ? 5.533 5.391 -4.125 1.00 84.50 199 ARG A O 1
ATOM 1532 N N . VAL A 1 200 ? 6.235 4.352 -5.996 1.00 81.44 200 VAL A N 1
ATOM 1533 C CA . VAL A 1 200 ? 5.936 2.989 -5.577 1.00 81.44 200 VAL A CA 1
ATOM 1534 C C . VAL A 1 200 ? 7.151 2.133 -5.872 1.00 81.44 200 VAL A C 1
ATOM 1536 O O . VAL A 1 200 ? 7.574 2.016 -7.016 1.00 81.44 200 VAL A O 1
ATOM 1539 N N . TYR A 1 201 ? 7.688 1.504 -4.840 1.00 76.69 201 TYR A N 1
ATOM 1540 C CA . TYR A 1 201 ? 8.812 0.596 -4.979 1.00 76.69 201 TYR A CA 1
ATOM 1541 C C . TYR A 1 201 ? 8.316 -0.833 -5.199 1.00 76.69 201 TYR A C 1
ATOM 1543 O O . TYR A 1 201 ? 7.370 -1.293 -4.550 1.00 76.69 201 TYR A O 1
ATOM 1551 N N . PHE A 1 202 ? 8.941 -1.535 -6.138 1.00 68.56 202 PHE A N 1
ATOM 1552 C CA . PHE A 1 202 ? 8.566 -2.879 -6.543 1.00 68.56 202 PHE A CA 1
ATOM 1553 C C . PHE A 1 202 ? 9.650 -3.880 -6.167 1.00 68.56 202 PHE A C 1
ATOM 1555 O O . PHE A 1 202 ? 10.519 -4.209 -6.960 1.00 68.56 202 PHE A O 1
ATOM 1562 N N . GLU A 1 203 ? 9.510 -4.503 -5.001 1.00 68.69 203 GLU A N 1
ATOM 1563 C CA . GLU A 1 203 ? 10.213 -5.759 -4.714 1.00 68.69 203 GLU A CA 1
ATOM 1564 C C . GLU A 1 203 ? 9.372 -6.963 -5.120 1.00 68.69 203 GLU A C 1
ATOM 1566 O O . GLU A 1 203 ? 9.289 -7.961 -4.415 1.00 68.69 203 GLU A O 1
ATOM 1571 N N . GLN A 1 204 ? 8.671 -6.854 -6.243 1.00 70.62 204 GLN A N 1
ATOM 1572 C CA . GLN A 1 204 ? 7.745 -7.879 -6.701 1.00 70.62 204 GLN A CA 1
ATOM 1573 C C . GLN A 1 204 ? 8.393 -8.911 -7.604 1.00 70.62 204 GLN A C 1
ATOM 1575 O O . GLN A 1 204 ? 7.671 -9.817 -7.986 1.00 70.62 204 GLN A O 1
ATOM 1580 N N . GLY A 1 205 ? 9.701 -8.825 -7.874 1.00 76.62 205 GLY A N 1
ATOM 1581 C CA . GLY A 1 205 ? 10.497 -9.760 -8.675 1.00 76.62 205 GLY A CA 1
ATOM 1582 C C . GLY A 1 205 ? 10.586 -9.392 -10.158 1.00 76.62 205 GLY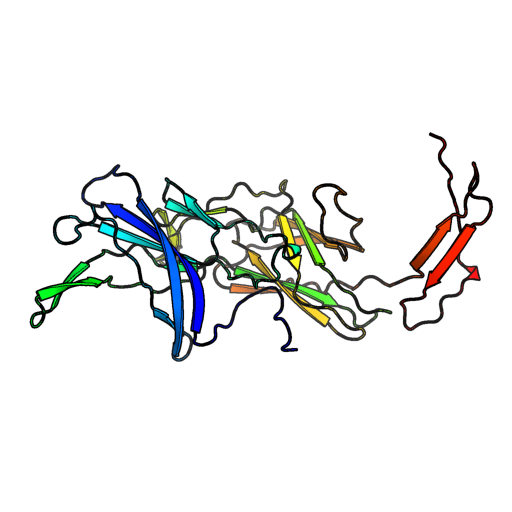 A C 1
ATOM 1583 O O . GLY A 1 205 ? 9.855 -8.528 -10.635 1.00 76.62 205 GLY A O 1
ATOM 1584 N N . ASP A 1 206 ? 11.454 -10.090 -10.884 1.00 86.69 206 ASP A N 1
ATOM 1585 C CA . ASP A 1 206 ? 11.836 -9.747 -12.261 1.00 86.69 206 ASP A CA 1
ATOM 1586 C C . ASP A 1 206 ? 10.834 -10.218 -13.323 1.00 86.69 206 ASP A C 1
ATOM 1588 O O . ASP A 1 206 ? 9.979 -11.079 -13.074 1.00 86.69 206 ASP A O 1
ATOM 1592 N N . VAL A 1 207 ? 10.965 -9.688 -14.535 1.00 90.12 207 VAL A N 1
ATOM 1593 C CA . VAL A 1 207 ? 10.282 -10.165 -15.739 1.00 90.12 207 VAL A CA 1
ATOM 1594 C C . VAL A 1 207 ? 11.299 -10.874 -16.619 1.00 90.12 207 VAL A C 1
ATOM 1596 O O . VAL A 1 207 ? 12.038 -10.247 -17.377 1.00 90.12 207 VAL A O 1
ATOM 1599 N N . GLU A 1 208 ? 11.333 -12.201 -16.525 1.00 91.88 208 GLU A N 1
ATOM 1600 C CA . GLU A 1 208 ? 12.140 -13.027 -17.424 1.00 91.88 208 GLU A CA 1
ATOM 1601 C C . GLU A 1 208 ? 11.748 -12.795 -18.890 1.00 91.88 208 GLU A C 1
ATOM 1603 O O . GLU A 1 208 ? 10.595 -12.484 -19.215 1.00 91.88 208 GLU A O 1
ATOM 1608 N N . ARG A 1 209 ? 12.701 -13.017 -19.794 1.00 91.19 209 ARG A N 1
ATOM 1609 C CA . ARG A 1 209 ? 12.444 -1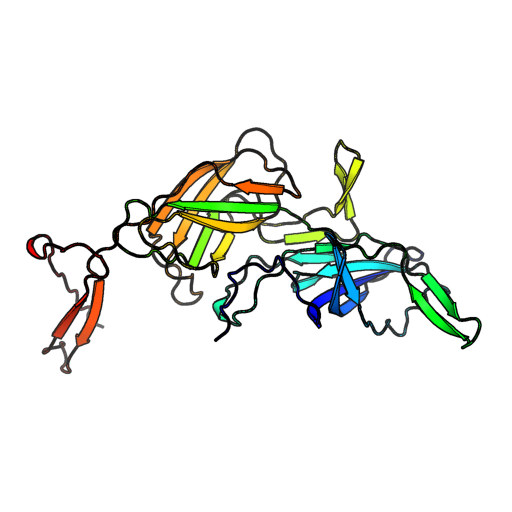3.011 -21.234 1.00 91.19 209 ARG A CA 1
ATOM 1610 C C . ARG A 1 209 ? 11.348 -14.010 -21.609 1.00 91.19 209 ARG A C 1
ATOM 1612 O O . ARG A 1 209 ? 11.309 -15.139 -21.117 1.00 91.19 209 ARG A O 1
ATOM 1619 N N . GLY A 1 210 ? 10.490 -13.628 -22.552 1.00 93.56 210 GLY A N 1
ATOM 1620 C CA . GLY A 1 210 ? 9.411 -14.488 -23.030 1.00 93.56 210 GLY A CA 1
ATOM 1621 C C . GLY A 1 210 ? 8.279 -14.629 -22.010 1.00 93.56 210 GLY A C 1
ATOM 1622 O O . GLY A 1 210 ? 7.488 -15.570 -22.107 1.00 93.56 210 GLY A O 1
ATOM 1623 N N . LYS A 1 211 ? 8.222 -13.743 -21.006 1.00 95.44 211 LYS A N 1
ATOM 1624 C CA . LYS A 1 211 ? 7.195 -13.722 -19.961 1.00 95.44 211 LYS A CA 1
ATOM 1625 C C . LYS A 1 211 ? 6.552 -12.345 -19.851 1.00 95.44 211 LYS A C 1
ATOM 1627 O O . LYS A 1 211 ? 7.097 -11.328 -20.268 1.00 95.44 211 LYS A O 1
ATOM 1632 N N . LYS A 1 212 ? 5.381 -12.331 -19.217 1.00 94.12 212 LYS A N 1
ATOM 1633 C CA . LYS A 1 212 ? 4.718 -11.119 -18.734 1.00 94.12 212 LYS A CA 1
ATOM 1634 C C . LYS A 1 212 ? 4.576 -11.202 -17.227 1.00 94.12 212 LYS A C 1
ATOM 1636 O O . LYS A 1 212 ? 4.330 -12.286 -16.690 1.00 94.12 212 LYS A O 1
ATOM 1641 N N . ARG A 1 213 ? 4.657 -10.062 -16.552 1.00 89.88 213 ARG A N 1
ATOM 1642 C CA . ARG A 1 213 ? 4.418 -9.963 -15.110 1.00 89.88 213 ARG A CA 1
ATOM 1643 C C . ARG A 1 213 ? 3.549 -8.761 -14.808 1.00 89.88 213 ARG A C 1
ATOM 1645 O O . ARG A 1 213 ? 3.729 -7.700 -15.391 1.00 89.88 213 ARG A O 1
ATOM 1652 N N . THR A 1 214 ? 2.610 -8.921 -13.882 1.00 87.88 214 THR A N 1
ATOM 1653 C CA . THR A 1 214 ? 1.837 -7.793 -13.357 1.00 87.88 214 THR A CA 1
ATOM 1654 C C . THR A 1 214 ? 2.327 -7.425 -11.976 1.00 87.88 214 THR A C 1
ATOM 1656 O O . THR A 1 214 ? 2.301 -8.255 -11.071 1.00 87.88 214 THR A O 1
ATOM 1659 N N . TYR A 1 215 ? 2.731 -6.169 -11.846 1.00 84.50 215 TYR A N 1
ATOM 1660 C CA . TYR A 1 215 ? 3.112 -5.527 -10.603 1.00 84.50 215 TYR A CA 1
ATOM 1661 C C . TYR A 1 215 ? 1.884 -4.861 -10.015 1.00 84.50 215 TYR A C 1
ATOM 1663 O O . TYR A 1 215 ? 1.251 -4.040 -10.679 1.00 84.50 215 TYR A O 1
ATOM 1671 N N . TYR A 1 216 ? 1.531 -5.230 -8.791 1.00 85.62 216 TYR A N 1
ATOM 1672 C CA . TYR A 1 216 ? 0.411 -4.646 -8.072 1.00 85.62 216 TYR A CA 1
ATOM 1673 C C . TYR A 1 216 ? 0.894 -3.627 -7.053 1.00 85.62 216 TYR A C 1
ATOM 1675 O O . TYR A 1 216 ? 1.906 -3.822 -6.393 1.00 85.62 216 TYR A O 1
ATOM 1683 N N . PHE A 1 217 ? 0.141 -2.561 -6.860 1.00 86.06 217 PHE A N 1
ATOM 1684 C CA . PHE A 1 217 ? 0.366 -1.631 -5.767 1.00 86.06 217 PHE A CA 1
ATOM 1685 C C . PHE A 1 217 ? -0.948 -1.181 -5.166 1.00 86.06 217 PHE A C 1
ATOM 1687 O O . PHE A 1 217 ? -2.005 -1.262 -5.793 1.00 86.06 217 PHE A O 1
ATOM 1694 N N . TRP A 1 218 ? -0.877 -0.755 -3.915 1.00 90.25 218 TRP A N 1
ATOM 1695 C CA . TRP A 1 218 ? -2.022 -0.231 -3.201 1.00 90.25 218 TRP A CA 1
ATOM 1696 C C . TRP A 1 218 ? -2.226 1.254 -3.522 1.00 90.25 218 TRP A C 1
ATOM 1698 O O . TRP A 1 218 ? -1.260 2.014 -3.570 1.00 90.25 218 TRP A O 1
ATOM 1708 N N . ALA A 1 219 ? -3.477 1.667 -3.714 1.00 92.06 219 ALA A N 1
ATOM 1709 C CA . ALA A 1 219 ? -3.857 3.069 -3.846 1.00 92.06 219 ALA A CA 1
ATOM 1710 C C . ALA A 1 219 ? -5.314 3.296 -3.417 1.00 92.06 219 ALA A C 1
ATOM 1712 O O . ALA A 1 219 ? -6.132 2.374 -3.421 1.00 92.06 219 ALA A O 1
ATOM 1713 N N . VAL A 1 220 ? -5.670 4.540 -3.111 1.00 94.00 220 VAL A N 1
ATOM 1714 C CA . VAL A 1 220 ? -7.049 4.977 -2.869 1.00 94.00 220 VAL A CA 1
ATOM 1715 C C . VAL A 1 220 ? -7.572 5.696 -4.114 1.00 94.00 220 VAL A C 1
ATOM 1717 O O . VAL A 1 220 ? -7.054 6.766 -4.442 1.00 94.00 220 VAL A O 1
ATOM 1720 N N . PRO A 1 221 ? -8.574 5.138 -4.822 1.00 93.50 221 PRO A N 1
ATOM 1721 C CA . PRO A 1 221 ? -9.214 5.814 -5.945 1.00 93.50 221 PRO A CA 1
ATOM 1722 C C . PRO A 1 221 ? -9.868 7.137 -5.548 1.00 93.50 221 PRO A C 1
ATOM 1724 O O . PRO A 1 221 ? -10.597 7.197 -4.558 1.00 93.50 221 PRO A O 1
ATOM 1727 N N . ALA A 1 222 ? -9.670 8.174 -6.359 1.00 92.50 222 ALA A N 1
ATOM 1728 C CA . ALA A 1 222 ? -10.401 9.427 -6.235 1.00 92.50 222 ALA A CA 1
ATOM 1729 C C . ALA A 1 222 ? -11.784 9.329 -6.903 1.00 92.50 222 ALA A C 1
ATOM 1731 O O . ALA A 1 222 ? -11.981 8.578 -7.861 1.00 92.50 222 ALA A O 1
ATOM 1732 N N . GLN A 1 223 ? -12.740 10.126 -6.426 1.00 89.88 223 GLN A N 1
ATOM 1733 C CA . GLN A 1 223 ? -14.045 10.299 -7.072 1.00 89.88 223 GLN A CA 1
ATOM 1734 C C . GLN A 1 223 ? -13.951 11.414 -8.121 1.00 89.88 223 GLN A C 1
ATOM 1736 O O . GLN A 1 223 ? -13.571 12.539 -7.794 1.00 89.88 223 GLN A O 1
ATOM 1741 N N . PHE A 1 224 ? -14.280 11.122 -9.380 1.00 91.69 224 PHE A N 1
ATOM 1742 C CA . PHE A 1 224 ? -14.249 12.101 -10.470 1.00 91.69 224 PHE A CA 1
ATOM 1743 C C . PHE A 1 224 ? -15.058 11.633 -11.687 1.00 91.69 224 PHE A C 1
ATOM 1745 O O . PHE A 1 224 ? -15.177 10.444 -11.968 1.00 91.69 224 PHE A O 1
ATOM 1752 N N . SER A 1 225 ? -15.561 12.574 -12.485 1.00 91.50 225 SER A N 1
ATOM 1753 C CA . SER A 1 225 ? -16.183 12.265 -13.776 1.00 91.50 225 SER A CA 1
ATOM 1754 C C . SER A 1 225 ? -15.165 12.278 -14.924 1.00 91.50 225 SER A C 1
ATOM 1756 O O . SER A 1 225 ? -14.121 12.927 -14.863 1.00 91.50 225 SER A O 1
ATOM 1758 N N . GLY A 1 226 ? -15.474 11.557 -16.005 1.00 92.69 226 GLY A N 1
ATOM 1759 C CA . GLY A 1 226 ? -14.653 11.547 -17.215 1.00 92.69 226 GLY A CA 1
ATOM 1760 C C . GLY A 1 226 ? -13.384 10.702 -17.085 1.00 92.69 226 GLY A C 1
ATOM 1761 O O . GLY A 1 226 ? -13.440 9.523 -16.721 1.00 92.69 226 GLY A O 1
ATOM 1762 N N . ARG A 1 227 ? -12.245 11.278 -17.473 1.00 93.00 227 ARG A N 1
ATOM 1763 C CA . ARG A 1 227 ? -10.932 10.632 -17.412 1.00 93.00 227 ARG A CA 1
ATOM 1764 C C . ARG A 1 227 ? -9.891 11.597 -16.861 1.00 93.00 227 ARG A C 1
ATOM 1766 O O . ARG A 1 227 ? -9.989 12.798 -17.094 1.00 93.00 227 ARG A O 1
ATOM 1773 N N . ARG A 1 228 ? -8.894 11.049 -16.174 1.00 93.38 228 ARG A N 1
ATOM 1774 C CA . ARG A 1 228 ? -7.734 11.780 -15.660 1.00 93.38 228 ARG A CA 1
ATOM 1775 C C . ARG A 1 228 ? -6.467 11.271 -16.311 1.00 93.38 228 ARG A C 1
ATOM 1777 O O . ARG A 1 228 ? -6.341 10.071 -16.553 1.00 93.38 228 ARG A O 1
ATOM 1784 N N . GLU A 1 229 ? -5.547 12.182 -16.585 1.00 93.25 229 GLU A N 1
ATOM 1785 C CA . GLU A 1 229 ? -4.226 11.809 -17.066 1.00 93.25 229 GLU A CA 1
ATOM 1786 C C . GLU A 1 229 ? -3.446 11.106 -15.951 1.00 93.25 229 GLU A C 1
ATOM 1788 O O . GLU A 1 229 ? -3.565 11.416 -14.760 1.00 93.25 229 GLU A O 1
ATOM 1793 N N . MET A 1 230 ? -2.650 10.130 -16.357 1.00 92.25 230 MET A N 1
ATOM 1794 C CA . MET A 1 230 ? -1.675 9.477 -15.518 1.00 92.25 230 MET A CA 1
ATOM 1795 C C . MET A 1 230 ? -0.387 9.307 -16.313 1.00 92.25 230 MET A C 1
ATOM 1797 O O . MET A 1 230 ? -0.366 8.634 -17.347 1.00 92.25 230 MET A O 1
ATOM 1801 N N . LEU A 1 231 ? 0.671 9.936 -15.813 1.00 91.75 231 LEU A N 1
ATOM 1802 C CA . LEU A 1 231 ? 2.045 9.666 -16.213 1.00 91.75 231 LEU A CA 1
ATOM 1803 C C . LEU A 1 231 ? 2.584 8.561 -15.305 1.00 91.75 231 LEU A C 1
ATOM 1805 O O . LEU A 1 231 ? 2.472 8.691 -14.085 1.00 91.75 231 LEU A O 1
ATOM 1809 N N . MET A 1 232 ? 3.151 7.509 -15.892 1.00 89.81 232 MET A N 1
ATOM 1810 C CA . MET A 1 232 ? 3.897 6.478 -15.173 1.00 89.81 232 MET A CA 1
ATOM 1811 C C . MET A 1 232 ? 5.292 6.320 -15.768 1.00 89.81 232 MET A C 1
ATOM 1813 O O . MET A 1 232 ? 5.425 6.202 -16.989 1.00 89.81 232 MET A O 1
ATOM 1817 N N . GLU A 1 233 ? 6.301 6.280 -14.904 1.00 89.00 233 GLU A N 1
ATOM 1818 C CA . GLU A 1 233 ? 7.700 6.103 -15.297 1.00 89.00 233 GLU A CA 1
ATOM 1819 C C . GLU A 1 233 ? 8.302 4.955 -14.482 1.00 89.00 233 GLU A C 1
ATOM 1821 O O . GLU A 1 233 ? 8.195 4.967 -13.256 1.00 89.00 233 GLU A O 1
ATOM 1826 N N . PHE A 1 234 ? 8.894 3.959 -15.139 1.00 86.75 234 PHE A N 1
ATOM 1827 C CA . PHE A 1 234 ? 9.511 2.800 -14.484 1.00 86.75 234 PHE A CA 1
ATOM 1828 C C . PHE A 1 234 ? 11.030 2.940 -14.486 1.00 86.75 234 PHE A C 1
ATOM 1830 O O . PHE A 1 234 ? 11.595 3.476 -15.442 1.00 86.75 234 PHE A O 1
ATOM 1837 N N . ARG A 1 235 ? 11.653 2.472 -13.400 1.00 81.94 235 ARG A N 1
ATOM 1838 C CA . ARG A 1 235 ? 13.103 2.508 -13.188 1.00 81.94 235 ARG A CA 1
ATOM 1839 C C . ARG A 1 235 ? 13.615 1.168 -12.677 1.00 81.94 235 ARG A C 1
ATOM 1841 O O . ARG A 1 235 ? 12.991 0.582 -11.781 1.00 81.94 235 ARG A O 1
ATOM 1848 N N . THR A 1 236 ? 14.754 0.712 -13.188 1.00 76.94 236 THR A N 1
ATOM 1849 C CA . THR A 1 236 ? 15.522 -0.395 -12.611 1.00 76.94 236 THR A CA 1
ATOM 1850 C C . THR A 1 236 ? 16.268 0.058 -11.375 1.00 76.94 236 THR A C 1
ATOM 1852 O O . THR A 1 236 ? 16.355 -0.711 -10.439 1.00 76.94 236 THR A O 1
ATOM 1855 N N . ASP A 1 237 ? 16.717 1.309 -11.302 1.00 71.88 237 ASP A N 1
ATOM 1856 C CA . ASP A 1 237 ? 17.318 1.848 -10.080 1.00 71.88 237 ASP A CA 1
ATOM 1857 C C . ASP A 1 237 ? 16.296 2.672 -9.287 1.00 71.88 237 ASP A C 1
ATOM 1859 O O . ASP A 1 237 ? 15.600 3.542 -9.816 1.00 71.88 237 ASP A O 1
ATOM 1863 N N . ALA A 1 238 ? 16.182 2.382 -7.992 1.00 66.12 238 ALA A N 1
ATOM 1864 C CA . ALA A 1 238 ? 15.315 3.124 -7.086 1.00 66.12 238 ALA A CA 1
ATOM 1865 C C . ALA A 1 238 ? 15.828 4.560 -6.879 1.00 66.12 238 ALA A C 1
ATOM 1867 O O . ALA A 1 238 ? 17.032 4.809 -6.875 1.00 66.12 238 ALA A O 1
ATOM 1868 N N . TYR A 1 239 ? 14.917 5.510 -6.655 1.00 71.25 239 TYR A N 1
ATOM 1869 C CA . TYR A 1 239 ? 15.279 6.876 -6.285 1.00 71.25 239 TYR A CA 1
ATOM 1870 C C . TYR A 1 239 ? 16.101 6.907 -4.996 1.00 71.25 239 TYR A C 1
ATOM 1872 O O . TYR A 1 239 ? 15.653 6.408 -3.959 1.00 71.25 239 TYR A O 1
ATOM 1880 N N . ASP A 1 240 ? 17.242 7.588 -5.055 1.00 71.25 240 ASP A N 1
ATOM 1881 C CA . ASP A 1 240 ? 18.082 7.877 -3.902 1.00 71.25 240 ASP A CA 1
ATOM 1882 C C . ASP A 1 240 ? 17.912 9.355 -3.488 1.00 71.25 240 ASP A C 1
ATOM 1884 O O . ASP A 1 240 ? 17.937 10.250 -4.338 1.00 71.25 240 ASP A O 1
ATOM 1888 N N . PRO A 1 241 ? 17.727 9.668 -2.193 1.00 65.06 241 PRO A N 1
ATOM 1889 C CA . PRO A 1 241 ? 17.534 11.047 -1.739 1.00 65.06 241 PRO A CA 1
ATOM 1890 C C . PRO A 1 241 ? 18.773 11.942 -1.917 1.00 65.06 241 PRO A C 1
ATOM 1892 O O . PRO A 1 241 ? 18.634 13.165 -1.926 1.00 65.06 241 PRO A O 1
ATOM 1895 N N . THR A 1 242 ? 19.964 11.357 -2.049 1.00 70.31 242 THR A N 1
ATOM 1896 C CA . THR A 1 242 ? 21.252 12.049 -2.213 1.00 70.31 242 THR A CA 1
ATOM 1897 C C . THR A 1 242 ? 21.660 12.139 -3.683 1.00 70.31 242 THR A C 1
ATOM 1899 O O . THR A 1 242 ? 22.088 13.200 -4.134 1.00 70.31 242 THR A O 1
ATOM 1902 N N . LEU A 1 243 ? 21.520 11.043 -4.432 1.00 66.81 243 LEU A N 1
ATOM 1903 C CA . LEU A 1 243 ? 21.928 10.927 -5.838 1.00 66.81 243 LEU A CA 1
ATOM 1904 C C . LEU A 1 243 ? 20.806 11.295 -6.820 1.00 66.81 243 LEU A C 1
ATOM 1906 O O . LEU A 1 243 ? 21.073 11.596 -7.981 1.00 66.81 243 LEU A O 1
ATOM 1910 N N . GLY A 1 244 ? 19.557 11.329 -6.357 1.00 65.00 244 GLY A N 1
ATOM 1911 C CA . GLY A 1 244 ? 18.389 11.639 -7.168 1.00 65.00 244 GLY A CA 1
ATOM 1912 C C . GLY A 1 244 ? 17.804 10.420 -7.886 1.00 65.00 244 GLY A C 1
ATOM 1913 O O . GLY A 1 244 ? 18.009 9.272 -7.500 1.00 65.00 244 GLY A O 1
ATOM 1914 N N . ALA A 1 245 ? 16.997 10.689 -8.917 1.00 66.69 245 ALA A N 1
ATOM 1915 C CA . ALA A 1 245 ? 16.419 9.647 -9.761 1.00 66.69 245 ALA A CA 1
ATOM 1916 C C . ALA A 1 245 ? 17.368 9.337 -10.919 1.00 66.69 245 ALA A C 1
ATOM 1918 O O . ALA A 1 245 ? 17.865 10.262 -11.565 1.00 66.69 245 ALA A O 1
ATOM 1919 N N . THR A 1 246 ? 17.537 8.059 -11.231 1.00 68.50 246 THR A N 1
ATOM 1920 C CA . THR A 1 246 ? 18.052 7.646 -12.535 1.00 68.50 246 THR A CA 1
ATOM 1921 C C . THR A 1 246 ? 17.037 7.972 -13.635 1.00 68.50 246 THR A C 1
ATOM 1923 O O . THR A 1 246 ? 15.852 8.240 -13.374 1.00 68.50 246 THR A O 1
ATOM 1926 N N . ALA A 1 247 ? 17.522 8.000 -14.877 1.00 75.19 247 ALA A N 1
ATOM 1927 C CA . ALA A 1 247 ? 16.652 8.108 -16.039 1.00 75.19 247 ALA A CA 1
ATOM 1928 C C . ALA A 1 247 ? 15.659 6.938 -16.038 1.00 75.19 247 ALA A C 1
ATOM 1930 O O . ALA A 1 247 ? 16.030 5.811 -15.729 1.00 75.19 247 ALA A O 1
ATOM 1931 N N . ASP A 1 248 ? 14.399 7.214 -16.353 1.00 75.06 248 ASP A N 1
ATOM 1932 C CA . ASP A 1 248 ? 13.414 6.161 -16.564 1.00 75.06 248 ASP A CA 1
ATOM 1933 C C . ASP A 1 248 ? 13.723 5.364 -17.833 1.00 75.06 248 ASP A C 1
ATOM 1935 O O . ASP A 1 248 ? 14.073 5.936 -18.866 1.00 75.06 248 ASP A O 1
ATOM 1939 N N . GLU A 1 249 ? 13.566 4.039 -17.776 1.00 81.31 249 GLU A N 1
ATOM 1940 C CA . GLU A 1 249 ? 13.685 3.206 -18.982 1.00 81.31 249 GLU A CA 1
ATOM 1941 C C . GLU A 1 249 ? 12.355 3.123 -19.735 1.00 81.31 249 GLU A C 1
ATOM 1943 O O . GLU A 1 249 ? 12.311 2.794 -20.922 1.00 81.31 249 GLU A O 1
ATOM 1948 N N . ILE A 1 250 ? 11.252 3.410 -19.042 1.00 83.69 250 ILE A N 1
ATOM 1949 C CA . ILE A 1 250 ? 9.912 3.439 -19.613 1.00 83.69 250 ILE A CA 1
ATOM 1950 C C . ILE A 1 250 ? 9.188 4.680 -19.102 1.00 83.69 250 ILE A C 1
ATOM 1952 O O . ILE A 1 250 ? 8.899 4.765 -17.912 1.00 83.69 250 ILE A O 1
ATOM 1956 N N . THR A 1 251 ? 8.742 5.542 -20.017 1.00 87.62 251 THR A N 1
ATOM 1957 C CA . THR A 1 251 ? 7.752 6.595 -19.749 1.00 87.62 251 THR A CA 1
ATOM 1958 C C . THR A 1 251 ? 6.475 6.338 -20.536 1.00 87.62 251 THR A C 1
ATOM 1960 O O . THR A 1 251 ? 6.486 6.155 -21.753 1.00 87.62 251 THR A O 1
ATOM 1963 N N . THR A 1 252 ? 5.335 6.372 -19.847 1.00 86.50 252 THR A N 1
ATOM 1964 C CA . THR A 1 252 ? 4.017 6.133 -20.448 1.00 86.50 252 THR A CA 1
ATOM 1965 C C . THR A 1 252 ? 2.985 7.145 -19.943 1.00 86.50 252 THR A C 1
ATOM 1967 O O . THR A 1 252 ? 2.956 7.492 -18.765 1.00 86.50 252 THR A O 1
ATOM 1970 N N . LYS A 1 253 ? 2.120 7.639 -20.843 1.00 88.56 253 LYS A N 1
ATOM 1971 C CA . LYS A 1 253 ? 1.028 8.582 -20.530 1.00 88.56 253 LYS A CA 1
ATOM 1972 C C . LYS A 1 253 ? -0.304 8.063 -21.046 1.00 88.56 253 LYS A C 1
ATOM 1974 O O . LYS A 1 253 ? -0.403 7.675 -22.209 1.00 88.56 253 LYS A O 1
ATOM 1979 N N . TRP A 1 254 ? -1.335 8.060 -20.205 1.00 86.69 254 TRP A N 1
ATOM 1980 C CA . TRP A 1 254 ? -2.682 7.675 -20.630 1.00 86.69 254 TRP A CA 1
ATOM 1981 C C . TRP A 1 254 ? -3.776 8.228 -19.724 1.00 86.69 254 TRP A C 1
ATOM 1983 O O . TRP A 1 254 ? -3.529 8.820 -18.682 1.00 86.69 254 TRP A O 1
ATOM 1993 N N . ASN A 1 255 ? -5.020 8.014 -20.152 1.00 89.19 255 ASN A N 1
ATOM 1994 C CA . ASN A 1 255 ? -6.212 8.529 -19.499 1.00 89.19 255 ASN A CA 1
ATOM 1995 C C . ASN A 1 255 ? -6.978 7.422 -18.759 1.00 89.19 255 ASN A C 1
ATOM 1997 O O . ASN A 1 255 ? -7.566 6.526 -19.382 1.00 89.19 255 ASN A O 1
ATOM 2001 N N . VAL A 1 256 ? -7.025 7.523 -17.434 1.00 89.25 256 VAL A N 1
ATOM 2002 C CA . VAL A 1 256 ? -7.635 6.565 -16.505 1.00 89.25 256 VAL A CA 1
ATOM 2003 C C . VAL A 1 256 ? -9.070 6.988 -16.184 1.00 89.25 256 VAL A C 1
ATOM 2005 O O . VAL A 1 256 ? -9.353 8.164 -15.960 1.00 89.25 256 VAL A O 1
ATOM 2008 N N . LYS A 1 257 ? -10.004 6.032 -16.199 1.00 92.19 257 LYS A N 1
ATOM 2009 C CA . LYS A 1 257 ? -11.380 6.241 -15.711 1.00 92.19 257 LYS A CA 1
ATOM 2010 C C . LYS A 1 257 ? -11.417 6.102 -14.191 1.00 92.19 257 LYS A C 1
ATOM 2012 O O . LYS A 1 257 ? -10.533 5.470 -13.624 1.00 92.19 257 LYS A O 1
ATOM 2017 N N . GLN A 1 258 ? -12.466 6.613 -13.551 1.00 91.56 258 GLN A N 1
ATOM 2018 C CA . GLN A 1 258 ? -12.666 6.396 -12.120 1.00 91.56 258 GLN A CA 1
ATOM 2019 C C . GLN A 1 258 ? -12.596 4.900 -11.775 1.00 91.56 258 GLN A C 1
ATOM 2021 O O . GLN A 1 258 ? -13.291 4.076 -12.376 1.00 91.56 258 GLN A O 1
ATOM 2026 N N . LEU A 1 259 ? -11.744 4.569 -10.805 1.00 91.56 259 LEU A N 1
ATOM 2027 C CA . LEU A 1 259 ? -11.582 3.217 -10.284 1.00 91.56 259 LEU A CA 1
ATOM 2028 C C . LEU A 1 259 ? -12.531 3.012 -9.095 1.00 91.56 259 LEU A C 1
ATOM 2030 O O . LEU A 1 259 ? -12.748 3.911 -8.288 1.00 91.56 259 LEU A O 1
ATOM 2034 N N . ALA A 1 260 ? -13.109 1.818 -8.979 1.00 88.50 260 ALA A N 1
ATOM 2035 C CA . ALA A 1 260 ? -13.956 1.466 -7.842 1.00 88.50 260 ALA A CA 1
ATOM 2036 C C . ALA A 1 260 ? -13.108 1.088 -6.619 1.00 88.50 260 ALA A C 1
ATOM 2038 O O . ALA A 1 260 ? -12.159 0.316 -6.759 1.00 88.50 260 ALA A O 1
ATOM 2039 N N . ALA A 1 261 ? -13.487 1.574 -5.435 1.00 87.19 261 ALA A N 1
ATOM 2040 C CA . ALA A 1 261 ? -12.866 1.188 -4.169 1.00 87.19 261 ALA A CA 1
ATOM 2041 C C . ALA A 1 261 ? -13.099 -0.303 -3.842 1.00 87.19 261 ALA A C 1
ATOM 2043 O O . ALA A 1 261 ? -14.083 -0.911 -4.271 1.00 87.19 261 ALA A O 1
ATOM 2044 N N . GLY A 1 262 ? -12.187 -0.905 -3.076 1.00 85.31 262 GLY A N 1
ATOM 2045 C CA . GLY A 1 262 ? -12.244 -2.307 -2.655 1.00 85.31 262 GLY A CA 1
ATOM 2046 C C . GLY A 1 262 ? -12.074 -3.325 -3.787 1.00 85.31 262 GLY A C 1
ATOM 2047 O O . GLY A 1 262 ? -12.516 -4.468 -3.648 1.00 85.31 262 GLY A O 1
ATOM 2048 N N . LYS A 1 263 ? -11.490 -2.933 -4.928 1.00 89.38 263 LYS A N 1
ATOM 2049 C CA . LYS A 1 263 ? -11.311 -3.805 -6.100 1.00 89.38 263 LYS A CA 1
ATOM 2050 C C . LYS A 1 263 ? -9.843 -3.950 -6.492 1.00 89.38 263 LYS A C 1
ATOM 2052 O O . LYS A 1 263 ? -8.979 -3.179 -6.081 1.00 89.38 263 LYS A O 1
ATOM 2057 N N . VAL A 1 264 ? -9.589 -4.968 -7.310 1.00 89.62 264 VAL A N 1
ATOM 2058 C CA . VAL A 1 264 ? -8.334 -5.136 -8.040 1.00 89.62 264 VAL A CA 1
ATOM 2059 C C . VAL A 1 264 ? -8.566 -4.640 -9.460 1.00 89.62 264 VAL A C 1
ATOM 2061 O O . VAL A 1 264 ? -9.457 -5.134 -10.151 1.00 89.62 264 VAL A O 1
ATOM 2064 N N . HIS A 1 265 ? -7.771 -3.667 -9.882 1.00 91.38 265 HIS A N 1
ATOM 2065 C CA . HIS A 1 265 ? -7.785 -3.096 -11.221 1.00 91.38 265 HIS A CA 1
ATOM 2066 C C . HIS A 1 265 ? -6.516 -3.503 -11.940 1.00 91.38 265 HIS A C 1
ATOM 2068 O O . HIS A 1 265 ? -5.436 -3.458 -11.362 1.00 91.38 265 HIS A O 1
ATOM 2074 N N . ARG A 1 266 ? -6.632 -3.862 -13.214 1.00 89.25 266 ARG A N 1
ATOM 2075 C CA . ARG A 1 266 ? -5.480 -4.039 -14.094 1.00 89.25 266 ARG A CA 1
ATOM 2076 C C . ARG A 1 266 ? -5.545 -2.959 -15.152 1.00 89.25 266 ARG A C 1
ATOM 2078 O O . ARG A 1 266 ? -6.587 -2.773 -15.782 1.00 89.25 266 ARG A O 1
ATOM 2085 N N . LEU A 1 267 ? -4.450 -2.235 -15.315 1.00 85.19 267 LEU A N 1
ATOM 2086 C CA . LEU A 1 267 ? -4.326 -1.269 -16.389 1.00 85.19 267 LEU A CA 1
ATOM 2087 C C . LEU A 1 267 ? -4.456 -2.027 -17.720 1.00 85.19 267 LEU A C 1
ATOM 2089 O O . LEU A 1 267 ? -3.893 -3.115 -17.856 1.00 85.19 267 LEU A O 1
ATOM 2093 N N . PRO A 1 268 ? -5.240 -1.507 -18.679 1.00 79.19 268 PRO A N 1
ATOM 2094 C CA . PRO A 1 268 ? -5.574 -2.244 -19.896 1.00 79.19 268 PRO A CA 1
ATOM 2095 C C . PRO A 1 268 ? -4.396 -2.370 -20.870 1.00 79.19 268 PRO A C 1
ATOM 2097 O O . PRO A 1 268 ? -4.495 -3.127 -21.828 1.00 79.19 268 PRO A O 1
ATOM 2100 N N . ILE A 1 269 ? -3.315 -1.617 -20.649 1.00 80.31 269 ILE A N 1
ATOM 2101 C CA . ILE A 1 269 ? -2.115 -1.644 -21.476 1.00 80.31 269 ILE A CA 1
ATOM 2102 C C . ILE A 1 269 ? -1.079 -2.596 -20.881 1.00 80.31 269 ILE A C 1
ATOM 2104 O O . ILE A 1 269 ? -0.840 -2.610 -19.671 1.00 80.31 269 ILE A O 1
ATOM 2108 N N . GLU A 1 270 ? -0.471 -3.386 -21.754 1.00 87.06 270 GLU A N 1
ATOM 2109 C CA . GLU A 1 270 ? 0.744 -4.125 -21.451 1.00 87.06 270 GLU A CA 1
ATOM 2110 C C . GLU A 1 270 ? 1.929 -3.268 -21.897 1.00 87.06 270 GLU A C 1
ATOM 2112 O O . GLU A 1 270 ? 1.981 -2.792 -23.030 1.00 87.06 270 GLU A O 1
ATOM 2117 N N . ILE A 1 271 ? 2.826 -2.998 -20.960 1.00 90.19 271 ILE A N 1
ATOM 2118 C CA . ILE A 1 271 ? 3.928 -2.057 -21.102 1.00 90.19 271 ILE A CA 1
ATOM 2119 C C . ILE A 1 271 ? 5.148 -2.856 -21.567 1.00 90.19 271 ILE A C 1
ATOM 2121 O O . ILE A 1 271 ? 5.565 -3.756 -20.838 1.00 90.19 271 ILE A O 1
ATOM 2125 N N . PRO A 1 272 ? 5.714 -2.588 -22.752 1.00 91.44 272 PRO A N 1
ATOM 2126 C CA . PRO A 1 272 ? 6.866 -3.341 -23.229 1.00 91.44 272 PRO A CA 1
ATOM 2127 C C . PRO A 1 272 ? 8.070 -3.123 -22.305 1.00 91.44 272 PRO A C 1
ATOM 2129 O O . PRO A 1 272 ? 8.346 -1.992 -21.905 1.00 91.44 272 PRO A O 1
ATOM 2132 N N . ALA A 1 273 ? 8.781 -4.201 -21.972 1.00 91.31 273 ALA A N 1
ATOM 2133 C CA . ALA A 1 273 ? 10.075 -4.110 -21.302 1.00 91.31 273 ALA A CA 1
ATOM 2134 C C . ALA A 1 273 ? 11.100 -3.401 -22.214 1.00 91.31 273 ALA A C 1
ATOM 2136 O O . ALA A 1 273 ? 11.038 -3.577 -23.438 1.00 91.31 273 ALA A O 1
ATOM 2137 N N . PRO A 1 274 ? 12.037 -2.611 -21.655 1.00 88.62 274 PRO A N 1
ATOM 2138 C CA . PRO A 1 274 ? 13.096 -1.996 -22.441 1.00 88.62 274 PRO A CA 1
ATOM 2139 C C . PRO A 1 274 ? 14.004 -3.071 -23.047 1.00 88.62 274 PRO A C 1
ATOM 2141 O O . PRO A 1 274 ? 14.209 -4.141 -22.469 1.00 88.62 274 PRO A O 1
ATOM 2144 N N . MET A 1 275 ? 14.561 -2.771 -24.219 1.00 87.38 275 MET A N 1
ATOM 2145 C CA . MET A 1 275 ? 15.615 -3.593 -24.802 1.00 87.38 275 MET A CA 1
ATOM 2146 C C . MET A 1 275 ? 16.928 -3.260 -24.105 1.00 87.38 275 MET A C 1
ATOM 2148 O O . MET A 1 275 ? 17.325 -2.099 -24.046 1.00 87.38 275 MET A O 1
ATOM 2152 N N . GLY A 1 276 ? 17.585 -4.290 -23.589 1.00 83.31 276 GLY A N 1
ATOM 2153 C CA . GLY A 1 276 ? 18.946 -4.214 -23.096 1.00 83.31 276 GLY A CA 1
ATOM 2154 C C . GLY A 1 276 ? 19.936 -3.862 -24.190 1.00 83.31 276 GLY A C 1
ATOM 2155 O O . GLY A 1 276 ? 19.696 -4.131 -25.371 1.00 83.31 276 GLY A O 1
ATOM 2156 N N . ASP A 1 277 ? 21.068 -3.323 -23.766 1.00 86.44 277 ASP A N 1
ATOM 2157 C CA . ASP A 1 277 ? 22.177 -2.948 -24.630 1.00 86.44 277 ASP A CA 1
ATOM 2158 C C . ASP A 1 277 ? 23.517 -3.230 -23.922 1.00 86.44 277 ASP A C 1
ATOM 2160 O O . ASP A 1 277 ? 23.540 -3.655 -22.765 1.00 86.44 277 ASP A O 1
ATOM 2164 N N . LEU A 1 278 ? 24.632 -3.027 -24.619 1.00 87.25 278 LEU A N 1
ATOM 2165 C CA . LEU A 1 278 ? 25.986 -3.117 -24.095 1.00 87.25 278 LEU A CA 1
ATOM 2166 C C . LEU A 1 278 ? 26.143 -2.190 -22.881 1.00 87.25 278 LEU A C 1
ATOM 2168 O O . LEU A 1 278 ? 25.914 -0.984 -22.979 1.00 87.25 278 LEU A O 1
ATOM 2172 N N . ILE A 1 279 ? 26.578 -2.742 -21.750 1.00 85.38 279 ILE A N 1
ATOM 2173 C CA . ILE A 1 279 ? 26.841 -1.973 -20.529 1.00 85.38 279 ILE A CA 1
ATOM 2174 C C . ILE A 1 279 ? 28.339 -1.866 -20.266 1.00 85.38 279 ILE A C 1
ATOM 2176 O O . ILE A 1 279 ? 29.116 -2.743 -20.643 1.00 85.38 279 ILE A O 1
ATOM 2180 N N . ILE A 1 280 ? 28.734 -0.798 -19.577 1.00 86.94 280 ILE A N 1
ATOM 2181 C CA . ILE A 1 280 ? 30.083 -0.632 -19.035 1.00 86.94 280 ILE A CA 1
ATOM 2182 C C . ILE A 1 280 ? 30.089 -1.276 -17.649 1.00 86.94 280 ILE A C 1
ATOM 2184 O O . ILE A 1 280 ? 29.385 -0.801 -16.760 1.00 86.94 280 ILE A O 1
ATOM 2188 N N . THR A 1 281 ? 30.840 -2.360 -17.467 1.00 85.94 281 THR A N 1
ATOM 2189 C CA . THR A 1 281 ? 30.920 -3.067 -16.177 1.00 85.94 281 THR A CA 1
ATOM 2190 C C . THR A 1 281 ? 32.016 -2.525 -15.286 1.00 85.94 281 THR A C 1
ATOM 2192 O O . THR A 1 281 ? 31.842 -2.473 -14.071 1.00 85.94 281 THR A O 1
ATOM 2195 N N . GLU A 1 282 ? 33.125 -2.085 -15.873 1.00 83.56 282 GLU A N 1
ATOM 2196 C CA . GLU A 1 282 ? 34.246 -1.552 -15.116 1.00 83.56 282 GLU A CA 1
ATOM 2197 C C . GLU A 1 282 ? 34.965 -0.450 -15.891 1.00 83.56 282 GLU A C 1
ATOM 2199 O O . GLU A 1 282 ? 35.151 -0.520 -17.109 1.00 83.56 282 GLU A O 1
ATOM 2204 N N . VAL A 1 283 ? 35.391 0.577 -15.156 1.00 83.31 283 VAL A N 1
ATOM 2205 C CA . VAL A 1 283 ? 36.283 1.622 -15.655 1.00 83.31 283 VAL A CA 1
ATOM 2206 C C . VAL A 1 283 ? 37.486 1.680 -14.731 1.00 83.31 283 VAL A C 1
ATOM 2208 O O . VAL A 1 283 ? 37.396 2.143 -13.594 1.00 83.31 283 VAL A O 1
ATOM 2211 N N . PHE A 1 284 ? 38.630 1.226 -15.227 1.00 82.56 284 PHE A N 1
ATOM 2212 C CA . PHE A 1 284 ? 39.894 1.370 -14.525 1.00 82.56 284 PHE A CA 1
ATOM 2213 C C . PHE A 1 284 ? 40.564 2.674 -14.943 1.00 82.56 284 PHE A C 1
ATOM 2215 O O . PHE A 1 284 ? 40.808 2.893 -16.130 1.00 82.56 284 PHE A O 1
ATOM 2222 N N . ILE A 1 285 ? 40.918 3.506 -13.963 1.00 78.31 285 ILE A N 1
ATOM 2223 C CA . ILE A 1 285 ? 41.690 4.736 -14.165 1.00 78.31 285 ILE A CA 1
ATOM 2224 C C . ILE A 1 285 ? 42.993 4.621 -13.364 1.00 78.31 285 ILE A C 1
ATOM 2226 O O . ILE A 1 285 ? 43.028 4.830 -12.153 1.00 78.31 285 ILE A O 1
ATOM 2230 N N . GLY A 1 286 ? 44.077 4.253 -14.042 1.00 68.75 286 GLY A N 1
ATOM 2231 C CA . GLY A 1 286 ? 45.410 4.092 -13.466 1.00 68.75 286 GLY A CA 1
ATOM 2232 C C . GLY A 1 286 ? 46.120 5.425 -13.206 1.00 68.75 286 GLY A C 1
ATOM 2233 O O . GLY A 1 286 ? 46.021 6.362 -13.999 1.00 68.75 286 GLY A O 1
ATOM 2234 N N . GLY A 1 287 ? 46.849 5.487 -12.086 1.00 64.94 287 GLY A N 1
ATOM 2235 C CA . GLY A 1 287 ? 47.418 6.705 -11.496 1.00 64.94 287 GLY A CA 1
ATOM 2236 C C . GLY A 1 287 ? 48.358 7.544 -12.377 1.00 64.94 287 GLY A C 1
ATOM 2237 O O . GLY A 1 287 ? 49.048 7.051 -13.267 1.00 64.94 287 GLY A O 1
ATOM 2238 N N . GLY A 1 288 ? 48.378 8.844 -12.067 1.00 61.25 288 GLY A N 1
ATOM 2239 C CA . GLY A 1 288 ? 49.050 9.935 -12.782 1.00 61.25 288 GLY A CA 1
ATOM 2240 C C . GLY A 1 288 ? 48.115 11.150 -12.853 1.00 61.25 288 GLY A C 1
ATOM 2241 O O . GLY A 1 288 ? 46.909 10.994 -12.688 1.00 61.25 288 GLY A O 1
ATOM 2242 N N . THR A 1 289 ? 48.625 12.357 -13.113 1.00 60.78 289 THR A N 1
ATOM 2243 C CA . THR A 1 289 ? 47.814 13.600 -13.138 1.00 60.78 289 THR A CA 1
ATOM 2244 C C . THR A 1 289 ? 46.708 13.597 -14.216 1.00 60.78 289 THR A C 1
ATOM 2246 O O . THR A 1 289 ? 45.839 14.458 -14.191 1.00 60.78 289 THR A O 1
ATOM 2249 N N . TYR A 1 290 ? 46.710 12.615 -15.134 1.00 58.31 290 TYR A N 1
ATOM 2250 C CA . TYR A 1 290 ? 45.822 12.553 -16.307 1.00 58.31 290 TYR A CA 1
ATOM 2251 C C . TYR A 1 290 ? 45.324 11.134 -16.678 1.00 58.31 290 TYR A C 1
ATOM 2253 O O . TYR A 1 290 ? 44.892 10.919 -17.806 1.00 58.31 290 TYR A O 1
ATOM 2261 N N . GLY A 1 291 ? 45.396 10.139 -15.781 1.00 57.97 291 GLY A N 1
ATOM 2262 C CA . GLY A 1 291 ? 44.817 8.804 -16.043 1.00 57.97 291 GLY A CA 1
ATOM 2263 C C . GLY A 1 291 ? 45.451 8.024 -17.212 1.00 57.97 291 GLY A C 1
ATOM 2264 O O . GLY A 1 291 ? 44.743 7.561 -18.106 1.00 57.97 291 GLY A O 1
ATOM 2265 N N . ALA A 1 292 ? 46.783 7.882 -17.232 1.00 59.59 292 ALA A N 1
ATOM 2266 C CA . ALA A 1 292 ? 47.543 7.383 -18.391 1.00 59.59 292 ALA A CA 1
ATOM 2267 C C . ALA A 1 292 ? 47.272 5.912 -18.777 1.00 59.59 292 ALA A C 1
ATOM 2269 O O . ALA A 1 292 ? 47.467 5.538 -19.931 1.00 59.59 292 ALA A O 1
ATOM 2270 N N . ALA A 1 293 ? 46.812 5.080 -17.840 1.00 65.81 293 ALA A N 1
ATOM 2271 C CA . ALA A 1 293 ? 46.370 3.716 -18.120 1.00 65.81 293 ALA A CA 1
ATOM 2272 C C . ALA A 1 293 ? 44.868 3.634 -17.860 1.00 65.81 293 ALA A C 1
ATOM 2274 O O . ALA A 1 293 ? 44.447 3.631 -16.709 1.00 65.81 293 ALA A O 1
ATOM 2275 N N . THR A 1 294 ? 44.057 3.608 -18.916 1.00 74.81 294 THR A N 1
ATOM 2276 C CA . THR A 1 294 ? 42.605 3.449 -18.784 1.00 74.81 294 THR A CA 1
ATOM 2277 C C . THR A 1 294 ? 42.176 2.156 -19.449 1.00 74.81 294 THR A C 1
ATOM 2279 O O . THR A 1 294 ? 42.529 1.919 -20.604 1.00 74.81 294 THR A O 1
ATOM 2282 N N . ALA A 1 295 ? 41.416 1.338 -18.733 1.00 84.56 295 ALA A N 1
ATOM 2283 C CA . ALA A 1 295 ? 40.757 0.169 -19.298 1.00 84.56 295 ALA A CA 1
ATOM 2284 C C . ALA A 1 295 ? 39.249 0.303 -19.096 1.00 84.56 295 ALA A C 1
ATOM 2286 O O . ALA A 1 295 ? 38.798 0.809 -18.069 1.00 84.56 295 ALA A O 1
ATOM 2287 N N . TRP A 1 296 ? 38.497 -0.130 -20.102 1.00 87.56 296 TRP A N 1
ATOM 2288 C CA . TRP A 1 296 ? 37.042 -0.165 -20.085 1.00 87.56 296 TRP A CA 1
ATOM 2289 C C . TRP A 1 296 ? 36.623 -1.605 -20.308 1.00 87.56 296 TRP A C 1
ATOM 2291 O O . TRP A 1 296 ? 37.016 -2.212 -21.309 1.00 87.56 296 TRP A O 1
ATOM 2301 N N . GLU A 1 297 ? 35.845 -2.138 -19.382 1.00 89.56 297 GLU A N 1
ATOM 2302 C CA . GLU A 1 297 ? 35.202 -3.426 -19.552 1.00 89.56 297 GLU A CA 1
ATOM 2303 C C . GLU A 1 297 ? 33.758 -3.205 -19.988 1.00 89.56 297 GLU A C 1
ATOM 2305 O O . GLU A 1 297 ? 33.016 -2.425 -19.385 1.00 89.56 297 GLU A O 1
ATOM 2310 N N . PHE A 1 298 ? 33.382 -3.890 -21.065 1.00 90.31 298 PHE A N 1
ATOM 2311 C CA . PHE A 1 298 ? 32.021 -3.910 -21.568 1.00 90.31 298 PHE A CA 1
ATOM 2312 C C . PHE A 1 298 ? 31.466 -5.318 -21.445 1.00 90.31 298 PHE A C 1
ATOM 2314 O O . PHE A 1 298 ? 32.132 -6.294 -21.795 1.00 90.31 298 PHE A O 1
ATOM 2321 N N . TYR A 1 299 ? 30.212 -5.406 -21.031 1.00 89.06 299 TYR A N 1
ATOM 2322 C CA . TYR A 1 299 ? 29.470 -6.650 -20.964 1.00 89.06 299 TYR A CA 1
ATOM 2323 C C . TYR A 1 299 ? 28.233 -6.541 -21.840 1.00 89.06 299 TYR A C 1
ATOM 2325 O O . TYR A 1 299 ? 27.546 -5.521 -21.843 1.00 89.06 299 TYR A O 1
ATOM 2333 N N . ASN A 1 300 ? 27.950 -7.603 -22.590 1.00 90.50 300 ASN A N 1
ATOM 2334 C CA . ASN A 1 300 ? 26.674 -7.769 -23.267 1.00 90.50 300 ASN A CA 1
ATOM 2335 C C . ASN A 1 300 ? 25.730 -8.531 -22.321 1.00 90.50 300 ASN A C 1
ATOM 2337 O O . ASN A 1 300 ? 25.889 -9.746 -22.188 1.00 90.50 300 ASN A O 1
ATOM 2341 N N . PRO A 1 301 ? 24.762 -7.857 -21.672 1.00 84.31 301 PRO A N 1
ATOM 2342 C CA . PRO A 1 301 ? 23.797 -8.511 -20.797 1.00 84.31 301 PRO A CA 1
ATOM 2343 C C . PRO A 1 301 ? 22.647 -9.159 -21.576 1.00 84.31 301 PRO A C 1
ATOM 2345 O O . PRO A 1 301 ? 21.740 -9.719 -20.961 1.00 84.31 301 PRO A O 1
ATOM 2348 N N . THR A 1 302 ? 22.646 -9.046 -22.906 1.00 87.25 302 THR A N 1
ATOM 2349 C CA . THR A 1 302 ? 21.587 -9.553 -23.773 1.00 87.25 302 THR A CA 1
ATOM 2350 C C . THR A 1 302 ? 21.907 -10.954 -24.279 1.00 87.25 302 THR A C 1
ATOM 2352 O O . THR A 1 302 ? 23.063 -11.339 -24.453 1.00 87.25 302 THR A O 1
ATOM 2355 N N . ASP A 1 303 ? 20.861 -11.701 -24.612 1.00 82.69 303 ASP A N 1
ATOM 2356 C CA . ASP A 1 303 ? 20.987 -13.038 -25.200 1.00 82.69 303 ASP A CA 1
ATOM 2357 C C . ASP A 1 303 ? 21.206 -13.014 -26.727 1.00 82.69 303 ASP A C 1
ATOM 2359 O O . ASP A 1 303 ? 21.078 -14.040 -27.401 1.00 82.69 303 ASP A O 1
ATOM 2363 N N . PHE A 1 304 ? 21.511 -11.843 -27.295 1.00 85.38 304 PHE A N 1
ATOM 2364 C CA . PHE A 1 304 ? 21.746 -11.651 -28.723 1.00 85.38 304 PHE A CA 1
ATOM 2365 C C . PHE A 1 304 ? 23.156 -11.104 -28.960 1.00 85.38 304 PHE A C 1
ATOM 2367 O O . PHE A 1 304 ? 23.653 -10.309 -28.164 1.00 85.38 304 PHE A O 1
ATOM 2374 N N . PRO A 1 305 ? 23.829 -11.484 -30.059 1.00 88.44 305 PRO A N 1
ATOM 2375 C CA . PRO A 1 305 ? 25.085 -10.847 -30.428 1.00 88.44 305 PRO A CA 1
ATOM 2376 C C . PRO A 1 305 ? 24.884 -9.346 -30.676 1.00 88.44 305 PRO A C 1
ATOM 2378 O O . PRO A 1 305 ? 24.069 -8.965 -31.514 1.00 88.44 305 PRO A O 1
ATOM 2381 N N . ILE A 1 306 ? 25.659 -8.507 -29.987 1.00 88.31 306 ILE A N 1
ATOM 2382 C CA . ILE A 1 306 ? 25.728 -7.066 -30.252 1.00 88.31 306 ILE A CA 1
ATOM 2383 C C . ILE A 1 306 ? 26.883 -6.799 -31.217 1.00 88.31 306 ILE A C 1
ATOM 2385 O O . ILE A 1 306 ? 28.019 -7.232 -31.001 1.00 88.31 306 ILE A O 1
ATOM 2389 N N . ASN A 1 307 ? 26.597 -6.079 -32.299 1.00 89.25 307 ASN A N 1
ATOM 2390 C CA . ASN A 1 307 ? 27.605 -5.677 -33.268 1.00 89.25 307 ASN A CA 1
ATOM 2391 C C . ASN A 1 307 ? 28.341 -4.421 -32.785 1.00 89.25 307 ASN A C 1
ATOM 2393 O O . ASN A 1 307 ? 27.870 -3.302 -32.955 1.00 89.25 307 ASN A O 1
ATOM 2397 N N . LEU A 1 308 ? 29.548 -4.600 -32.248 1.00 89.62 308 LEU A N 1
ATOM 2398 C CA . LEU A 1 308 ? 30.357 -3.494 -31.722 1.00 89.62 308 LEU A CA 1
ATOM 2399 C C . LEU A 1 308 ? 30.758 -2.446 -32.775 1.00 89.62 308 LEU A C 1
ATOM 2401 O O . LEU A 1 308 ? 31.192 -1.360 -32.406 1.00 89.62 308 LEU A O 1
ATOM 2405 N N . LYS A 1 309 ? 30.610 -2.733 -34.078 1.00 91.06 309 LYS A N 1
ATOM 2406 C CA . LYS A 1 309 ? 30.876 -1.749 -35.144 1.00 91.06 309 LYS A CA 1
ATOM 2407 C C . LYS A 1 309 ? 29.921 -0.557 -35.111 1.00 91.06 309 LYS A C 1
ATOM 2409 O O . LYS A 1 309 ? 30.257 0.480 -35.673 1.00 91.06 309 LYS A O 1
ATOM 2414 N N . ASP A 1 310 ? 28.766 -0.715 -34.473 1.00 85.94 310 ASP A N 1
ATOM 2415 C CA . ASP A 1 310 ? 27.737 0.320 -34.389 1.00 85.94 310 ASP A CA 1
ATOM 2416 C C . ASP A 1 310 ? 27.962 1.269 -33.191 1.00 85.94 310 ASP A C 1
ATOM 2418 O O . ASP A 1 310 ? 27.221 2.235 -33.017 1.00 85.94 310 ASP A O 1
ATOM 2422 N N . TYR A 1 311 ? 29.009 1.033 -32.387 1.00 85.94 311 TYR A N 1
ATOM 2423 C CA . TYR A 1 311 ? 29.297 1.766 -31.153 1.00 85.94 311 TYR A CA 1
ATOM 2424 C C . TYR A 1 311 ? 30.566 2.609 -31.284 1.00 85.94 311 TYR A C 1
ATOM 2426 O O . TYR A 1 311 ? 31.554 2.214 -31.906 1.00 85.94 311 TYR A O 1
ATOM 2434 N N . TYR A 1 312 ? 30.560 3.762 -30.620 1.00 85.44 312 TYR A N 1
ATOM 2435 C CA . TYR A 1 312 ? 31.748 4.569 -30.367 1.00 85.44 312 TYR A CA 1
ATOM 2436 C C . TYR A 1 312 ? 31.826 4.900 -28.875 1.00 85.44 312 TYR A C 1
ATOM 2438 O O . TYR A 1 312 ? 30.808 5.034 -28.201 1.00 85.44 312 TYR A O 1
ATOM 2446 N N . ILE A 1 313 ? 33.046 5.040 -28.358 1.00 82.75 313 ILE A N 1
ATOM 2447 C CA . ILE A 1 313 ? 33.288 5.429 -26.966 1.00 82.75 313 ILE A CA 1
ATOM 2448 C C . ILE A 1 313 ? 33.707 6.893 -26.959 1.00 82.75 313 ILE A C 1
ATOM 2450 O O . ILE A 1 313 ? 34.643 7.279 -27.662 1.00 82.75 313 ILE A O 1
ATOM 2454 N N . GLN A 1 314 ? 33.031 7.703 -26.148 1.00 80.75 314 GLN A N 1
ATOM 2455 C CA . GLN A 1 314 ? 33.412 9.086 -25.895 1.00 80.75 314 GLN A CA 1
ATOM 2456 C C . GLN A 1 314 ? 33.695 9.270 -24.405 1.00 80.75 314 GLN A C 1
ATOM 2458 O O . GLN A 1 314 ? 32.872 8.928 -23.562 1.00 80.75 314 GLN A O 1
ATOM 2463 N N . ARG A 1 315 ? 34.872 9.816 -24.089 1.00 76.06 315 ARG A N 1
ATOM 2464 C CA . ARG A 1 315 ? 35.319 10.112 -22.726 1.00 76.06 315 ARG A CA 1
ATOM 2465 C C . ARG A 1 315 ? 35.513 11.617 -22.573 1.00 76.06 315 ARG A C 1
ATOM 2467 O O . ARG A 1 315 ? 36.102 12.247 -23.449 1.00 76.06 315 ARG A O 1
ATOM 2474 N N . PHE A 1 316 ? 35.067 12.158 -21.443 1.00 74.50 316 PHE A N 1
ATOM 2475 C CA . PHE A 1 316 ? 35.298 13.543 -21.047 1.00 74.50 316 PHE A CA 1
ATOM 2476 C C . PHE A 1 316 ? 36.020 13.567 -19.699 1.00 74.50 316 PHE A C 1
ATOM 2478 O O . PHE A 1 316 ? 35.471 13.109 -18.700 1.00 74.50 316 PHE A O 1
ATOM 2485 N N . ASP A 1 317 ? 37.239 14.102 -19.678 1.00 71.88 317 ASP A N 1
ATOM 2486 C CA . ASP A 1 317 ? 37.986 14.352 -18.446 1.00 71.88 317 ASP A CA 1
ATOM 2487 C C . ASP A 1 317 ? 37.799 15.820 -18.052 1.00 71.88 317 ASP A C 1
ATOM 2489 O O . ASP A 1 317 ? 38.261 16.724 -18.751 1.00 71.88 317 ASP A O 1
ATOM 2493 N N . TYR A 1 318 ? 37.083 16.070 -16.956 1.00 60.59 318 TYR A N 1
ATOM 2494 C CA . TYR A 1 318 ? 36.879 17.422 -16.437 1.00 60.59 318 TYR A CA 1
ATOM 2495 C C . TYR A 1 318 ? 38.002 17.791 -15.460 1.00 60.59 318 TYR A C 1
ATOM 2497 O O . TYR A 1 318 ? 38.303 17.033 -14.540 1.00 60.59 318 TYR A O 1
ATOM 2505 N N . HIS A 1 319 ? 38.611 18.964 -15.650 1.00 59.34 319 HIS A N 1
ATOM 2506 C CA . HIS A 1 319 ? 39.597 19.521 -14.722 1.00 59.34 319 HIS A CA 1
ATOM 2507 C C . HIS A 1 319 ? 38.898 20.204 -13.538 1.00 59.34 319 HIS A C 1
ATOM 2509 O O . HIS A 1 319 ? 38.027 21.051 -13.747 1.00 59.34 319 HIS A O 1
ATOM 2515 N N . GLY A 1 320 ? 39.311 19.851 -12.320 1.00 46.97 320 GLY A N 1
ATOM 2516 C CA . GLY A 1 320 ? 39.096 20.622 -11.094 1.00 46.97 320 GLY A CA 1
ATOM 2517 C C . GLY A 1 320 ? 40.426 21.139 -10.575 1.00 46.97 320 GLY A C 1
ATOM 2518 O O . GLY A 1 320 ? 41.395 20.347 -10.614 1.00 46.97 320 GLY A O 1
#

Radius of gyration: 25.47 Å; chains: 1; bounding box: 74×41×74 Å